Protein AF-A0A951KB21-F1 (afdb_monomer)

Solvent-accessible surface area (backbone atoms only — not comparable to full-atom values): 11695 Å² total; per-residue (Å²): 133,85,50,72,69,55,52,53,51,50,55,58,51,47,74,77,61,72,69,62,83,46,72,69,42,42,53,56,56,62,48,63,41,62,76,78,49,86,47,83,78,89,64,81,52,94,94,5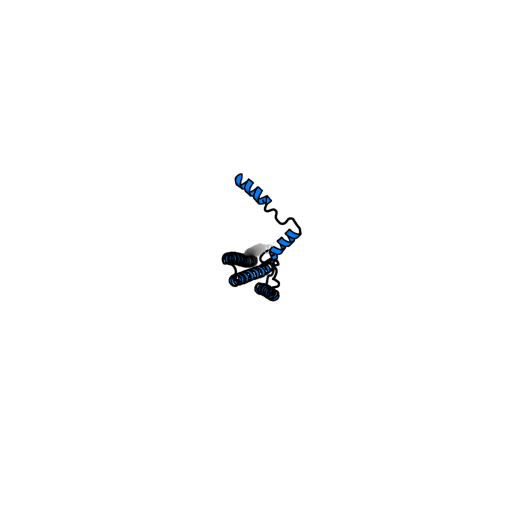0,66,59,65,62,52,51,50,51,43,48,49,54,45,66,74,66,57,61,89,46,71,68,47,42,54,34,51,53,49,27,42,52,23,49,51,50,20,53,52,20,48,54,50,32,54,48,44,71,72,50,97,56,62,66,73,58,31,55,53,51,33,55,51,25,53,50,47,21,55,51,21,50,53,49,22,52,48,32,51,50,53,46,54,47,55,51,51,52,52,52,51,52,53,53,51,50,53,53,51,53,55,50,53,53,52,52,52,50,53,51,57,52,51,50,51,51,52,52,52,49,53,51,52,51,53,51,52,51,54,52,51,52,50,50,52,51,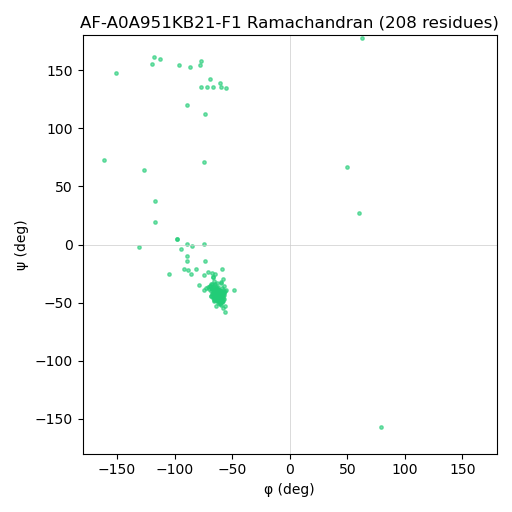54,51,52,49,53,51,50,54,50,54,53,50,52,53,54,60,71,54,63,76,72,79,80,81,85,130

Foldseek 3Di:
DDDPVRVVVVVVVCVVVVQDPDPVSVVVVVCVCVPLVLDDDFDDHPVGDPVVLVVQLVVLCVVVVDPDPLLNVLSNLLSRLVVQLVSLVVQLVVLVVDPDDPVVSVVSNVVSVVSNVVSVVSNVVSVVVSVVVVVVVVVVVVVVVVVVVVVVVVVVVVVVVVVVVVVVVVVVVVVVVVVVVVVVVVVVVVVVVVVVVVVVVVPPPPPPDD

Sequence (210 aa):
MATDAQIHANQLNAQHSTGPQTEAGKAASCLNNFRHGMTGAFRVLPSEDQDEFDCLAAALRAEHRPTTITETILIEKMAQHYWLSQRAQRLQDLTMAEDLPAKDQDRQFSLFLRYQTTNDRAFHKCLNDFLKLRAEKRKMEIGFESQTIKKAAEARLQSAETRRQDLHKWAVRLAEAKVDHQLVLTNNLELDRTLAEIAQNRAPNAQKAA

pLDDT: mean 87.8, std 11.49, range [39.81, 98.06]

Mean predicted aligned error: 13.56 Å

Structure (mmCIF, N/CA/C/O backbone):
data_AF-A0A951KB21-F1
#
_entry.id   AF-A0A951KB21-F1
#
loop_
_atom_site.group_PDB
_atom_site.id
_atom_site.type_symbol
_atom_site.label_atom_id
_atom_site.label_alt_id
_atom_site.label_comp_id
_atom_site.label_asym_id
_atom_site.label_entity_id
_atom_site.label_seq_id
_atom_site.pdbx_PDB_ins_code
_atom_site.Cartn_x
_atom_site.Cartn_y
_atom_site.Cartn_z
_atom_site.occupancy
_atom_site.B_iso_or_equiv
_atom_site.auth_seq_id
_atom_site.auth_comp_id
_atom_site.auth_asym_id
_atom_site.auth_atom_id
_atom_site.pdbx_PDB_model_num
ATOM 1 N N . MET A 1 1 ? 17.474 37.817 -5.459 1.00 72.44 1 MET A N 1
ATOM 2 C CA . MET A 1 1 ? 16.920 38.157 -6.788 1.00 72.44 1 MET A CA 1
ATOM 3 C C . MET A 1 1 ? 17.943 37.779 -7.845 1.00 72.44 1 MET A C 1
ATOM 5 O O . MET A 1 1 ? 19.127 37.831 -7.533 1.00 72.44 1 MET A O 1
ATOM 9 N N . ALA A 1 2 ? 17.504 37.342 -9.028 1.00 80.81 2 ALA A N 1
ATOM 10 C CA . ALA A 1 2 ? 18.412 37.028 -10.133 1.00 80.81 2 ALA A CA 1
ATOM 11 C C . ALA A 1 2 ? 19.043 38.318 -10.678 1.00 80.81 2 ALA A C 1
ATOM 13 O O . ALA A 1 2 ? 18.380 39.353 -10.706 1.00 80.81 2 ALA A O 1
ATOM 14 N N . THR A 1 3 ? 20.315 38.266 -11.065 1.00 92.69 3 THR A N 1
ATOM 15 C CA . THR A 1 3 ? 21.040 39.429 -11.601 1.00 92.69 3 THR A CA 1
ATOM 16 C C . THR A 1 3 ? 20.640 39.714 -13.051 1.00 92.69 3 THR A C 1
ATOM 18 O O . THR A 1 3 ? 20.201 38.810 -13.761 1.00 92.69 3 THR A O 1
ATOM 21 N N . ASP A 1 4 ? 20.846 40.941 -13.534 1.00 91.81 4 ASP A N 1
ATOM 22 C CA . ASP A 1 4 ? 20.518 41.318 -14.922 1.00 91.81 4 ASP A CA 1
ATOM 23 C C . ASP A 1 4 ? 21.226 40.429 -15.955 1.00 91.81 4 ASP A C 1
ATOM 25 O O . ASP A 1 4 ? 20.637 40.022 -16.958 1.00 91.81 4 ASP A O 1
ATOM 29 N N . ALA A 1 5 ? 22.465 40.023 -15.659 1.00 89.81 5 ALA A N 1
ATOM 30 C CA . ALA A 1 5 ? 23.211 39.063 -16.467 1.00 89.81 5 ALA A CA 1
ATOM 31 C C . ALA A 1 5 ? 22.541 37.674 -16.508 1.00 89.81 5 ALA A C 1
ATOM 33 O O . ALA A 1 5 ? 22.491 37.046 -17.566 1.00 89.81 5 ALA A O 1
ATOM 34 N N . GLN A 1 6 ? 21.987 37.200 -15.384 1.00 86.25 6 GLN A N 1
ATOM 35 C CA . GLN A 1 6 ? 21.235 35.939 -15.331 1.00 86.25 6 GLN A CA 1
ATOM 36 C C . GLN A 1 6 ? 19.908 36.036 -16.094 1.00 86.25 6 GLN A C 1
ATOM 38 O O . GLN A 1 6 ? 19.519 35.078 -16.759 1.00 86.25 6 GLN A O 1
ATOM 43 N N . ILE A 1 7 ? 19.223 37.183 -16.037 1.00 90.94 7 ILE A N 1
ATOM 44 C CA . ILE A 1 7 ? 17.967 37.411 -16.766 1.00 90.94 7 ILE A CA 1
ATOM 45 C C . ILE A 1 7 ? 18.221 37.413 -18.277 1.00 90.94 7 ILE A C 1
ATOM 47 O O . ILE A 1 7 ? 17.531 36.701 -19.007 1.00 90.94 7 ILE A O 1
ATOM 51 N N . HIS A 1 8 ? 19.241 38.137 -18.741 1.00 90.88 8 HIS A N 1
ATOM 52 C CA . HIS A 1 8 ? 19.606 38.186 -20.156 1.00 90.88 8 HIS A CA 1
ATOM 53 C C . HIS A 1 8 ? 20.033 36.807 -20.688 1.00 90.88 8 HIS A C 1
ATOM 55 O O . HIS A 1 8 ? 19.577 36.373 -21.746 1.00 90.88 8 HIS A O 1
ATOM 61 N N . ALA A 1 9 ? 20.839 36.064 -19.921 1.00 87.50 9 ALA A N 1
ATOM 62 C CA . ALA A 1 9 ? 21.221 34.698 -20.275 1.00 87.50 9 ALA A CA 1
ATOM 63 C C . ALA A 1 9 ? 20.006 33.753 -20.348 1.00 87.50 9 ALA A C 1
ATOM 65 O O . ALA A 1 9 ? 19.888 32.972 -21.291 1.00 87.50 9 ALA A O 1
ATOM 66 N N . ASN A 1 10 ? 19.069 33.846 -19.399 1.00 84.69 10 ASN A N 1
ATOM 67 C CA . ASN A 1 10 ? 17.842 33.046 -19.415 1.00 84.69 10 ASN A CA 1
ATOM 68 C C . ASN A 1 10 ? 16.941 33.381 -20.614 1.00 84.69 10 ASN A C 1
ATOM 70 O O . ASN A 1 10 ? 16.364 32.470 -21.203 1.00 84.69 10 ASN A O 1
ATOM 74 N N . GLN A 1 11 ? 16.843 34.655 -21.004 1.00 86.56 11 GLN A N 1
ATOM 75 C CA . GLN A 1 11 ? 16.086 35.080 -22.186 1.00 86.56 11 GLN A CA 1
ATOM 76 C C . GLN A 1 11 ? 16.690 34.534 -23.484 1.00 86.56 11 GLN A C 1
ATOM 78 O O . GLN A 1 11 ? 15.953 34.018 -24.323 1.00 86.56 11 GLN A O 1
ATOM 83 N N . LEU A 1 12 ? 18.018 34.578 -23.631 1.00 86.62 12 LEU A N 1
ATOM 84 C CA . LEU A 1 12 ? 18.706 33.982 -24.781 1.00 86.62 12 LEU A CA 1
ATOM 85 C C . LEU A 1 12 ? 18.522 32.457 -24.821 1.00 86.62 12 LEU A C 1
ATOM 87 O O . LEU A 1 12 ? 18.150 31.902 -25.852 1.00 86.62 12 LEU A O 1
ATOM 91 N N . ASN A 1 13 ? 18.684 31.773 -23.686 1.00 83.69 13 ASN A N 1
ATOM 92 C CA . ASN A 1 13 ? 18.486 30.322 -23.598 1.00 83.69 13 ASN A CA 1
ATOM 93 C C . ASN A 1 13 ? 17.037 29.900 -23.901 1.00 83.69 13 ASN A C 1
ATOM 95 O O . ASN A 1 13 ? 16.811 28.834 -24.482 1.00 83.69 13 ASN A O 1
ATOM 99 N N . ALA A 1 14 ? 16.056 30.735 -23.546 1.00 79.81 14 ALA A N 1
ATOM 100 C CA . ALA A 1 14 ? 14.646 30.491 -23.838 1.00 79.81 14 ALA A CA 1
ATOM 101 C C . ALA A 1 14 ? 14.351 30.491 -25.349 1.00 79.81 14 ALA A C 1
ATOM 103 O O . ALA A 1 14 ? 13.541 29.684 -25.801 1.00 79.81 14 ALA A O 1
ATOM 104 N N . GLN A 1 15 ? 15.047 31.316 -26.143 1.00 81.50 15 GLN A N 1
ATOM 105 C CA . GLN A 1 15 ? 14.897 31.336 -27.608 1.00 81.50 15 GLN A CA 1
ATOM 106 C C . GLN A 1 15 ? 15.383 30.036 -28.269 1.00 81.50 15 GLN A C 1
ATOM 108 O O . GLN A 1 15 ? 14.853 29.635 -29.303 1.00 81.50 15 GLN A O 1
ATOM 113 N N . HIS A 1 16 ? 16.336 29.338 -27.646 1.00 75.38 16 HIS A N 1
ATOM 114 C CA . HIS A 1 16 ? 16.845 28.043 -28.108 1.00 75.38 16 HIS A CA 1
ATOM 115 C C . HIS A 1 16 ? 16.071 26.832 -27.552 1.00 75.38 16 HIS A C 1
ATOM 117 O O . HIS A 1 16 ? 16.274 25.713 -28.018 1.00 75.38 16 HIS A O 1
ATOM 123 N N . SER A 1 17 ? 15.172 27.036 -26.581 1.00 70.75 17 SER A N 1
ATOM 124 C CA . SER A 1 17 ? 14.483 25.968 -25.834 1.00 70.75 17 SER A CA 1
ATOM 125 C C . SER A 1 17 ? 12.963 25.975 -26.048 1.00 70.75 17 SER A C 1
ATOM 127 O O . SER A 1 17 ? 12.195 25.715 -25.124 1.00 70.75 17 SER A O 1
ATOM 129 N N . THR A 1 18 ? 12.499 26.273 -27.263 1.00 77.56 18 THR A N 1
ATOM 130 C CA . THR A 1 18 ? 11.069 26.456 -27.593 1.00 77.56 18 THR A CA 1
ATOM 131 C C . THR A 1 18 ? 10.247 25.163 -27.673 1.00 77.56 18 THR A C 1
ATOM 133 O O . THR A 1 18 ? 9.039 25.217 -27.915 1.00 77.56 18 THR A O 1
ATOM 136 N N . GLY A 1 19 ? 10.873 24.005 -27.435 1.00 73.56 19 GLY A N 1
ATOM 137 C CA . GLY A 1 19 ? 10.241 22.694 -27.562 1.00 73.56 19 GLY A CA 1
ATOM 138 C C . GLY A 1 19 ? 9.781 22.386 -28.998 1.00 73.56 19 GLY A C 1
ATOM 139 O O . GLY A 1 19 ? 9.936 23.194 -29.914 1.00 73.56 19 GLY A O 1
ATOM 140 N N . PRO A 1 20 ? 9.222 21.194 -29.244 1.00 80.38 20 PRO A N 1
ATOM 141 C CA . PRO A 1 20 ? 8.733 20.831 -30.567 1.00 80.38 20 PRO A CA 1
ATOM 142 C C . PRO A 1 20 ? 7.431 21.576 -30.901 1.00 80.38 20 PRO A C 1
ATOM 144 O O . PRO A 1 20 ? 6.383 21.323 -30.306 1.00 80.38 20 PRO A O 1
ATOM 147 N N . GLN A 1 21 ? 7.486 22.485 -31.879 1.00 82.81 21 GLN A N 1
ATOM 148 C CA . GLN A 1 21 ? 6.321 23.273 -32.310 1.00 82.81 21 GLN A CA 1
ATOM 149 C C . GLN A 1 21 ? 5.534 22.641 -33.467 1.00 82.81 21 GLN A C 1
ATOM 151 O O . GLN A 1 21 ? 4.349 22.923 -33.629 1.00 82.81 21 GLN A O 1
ATOM 156 N N . THR A 1 22 ? 6.156 21.747 -34.235 1.00 86.56 22 THR A N 1
ATOM 157 C CA . THR A 1 22 ? 5.519 21.038 -35.354 1.00 86.56 22 THR A CA 1
ATOM 158 C C . THR A 1 22 ? 4.812 19.768 -34.880 1.00 86.56 22 THR A C 1
ATOM 160 O O . THR A 1 22 ? 5.229 19.154 -33.898 1.00 86.56 22 THR A O 1
ATOM 163 N N . GLU A 1 23 ? 3.764 19.325 -35.583 1.00 81.94 23 GLU A N 1
ATOM 164 C CA . GLU A 1 23 ? 3.100 18.042 -35.283 1.00 81.94 23 GLU A CA 1
ATOM 165 C C . GLU A 1 23 ? 4.072 16.860 -35.366 1.00 81.94 23 GLU A C 1
ATOM 167 O O . GLU A 1 23 ? 4.098 16.028 -34.463 1.00 81.94 23 GLU A O 1
ATOM 172 N N . ALA A 1 24 ? 4.947 16.839 -36.376 1.00 81.12 24 ALA A N 1
ATOM 173 C CA . ALA A 1 24 ? 6.000 15.833 -36.500 1.00 81.12 24 ALA A CA 1
ATOM 174 C C . ALA A 1 24 ? 6.989 15.870 -35.319 1.00 81.12 24 ALA A C 1
ATOM 176 O O . ALA A 1 24 ? 7.361 14.824 -34.792 1.00 81.12 24 ALA A O 1
ATOM 177 N N . GLY A 1 25 ? 7.380 17.062 -34.852 1.00 78.94 25 GLY A N 1
ATOM 178 C CA . GLY A 1 25 ? 8.242 17.215 -33.680 1.00 78.94 25 GLY A CA 1
ATOM 179 C C . GLY A 1 25 ? 7.555 16.782 -32.384 1.00 78.94 25 GLY A C 1
ATOM 180 O O . GLY A 1 25 ? 8.185 16.163 -31.527 1.00 78.94 25 GLY A O 1
ATOM 181 N N . LYS A 1 26 ? 6.255 17.065 -32.238 1.00 80.69 26 LYS A N 1
ATOM 182 C CA . LYS A 1 26 ? 5.444 16.614 -31.096 1.00 80.69 26 LYS A CA 1
ATOM 183 C C . LYS A 1 26 ? 5.277 15.097 -31.106 1.00 80.69 26 LYS A C 1
ATOM 185 O O . LYS A 1 26 ? 5.419 14.478 -30.057 1.00 80.69 26 LYS A O 1
ATOM 190 N N . ALA A 1 27 ? 5.053 14.500 -32.276 1.00 77.94 27 ALA A N 1
ATOM 191 C CA . ALA A 1 27 ? 5.004 13.052 -32.452 1.00 77.94 27 ALA A CA 1
ATOM 192 C C . ALA A 1 27 ? 6.362 12.404 -32.133 1.00 77.94 27 ALA A C 1
ATOM 194 O O . ALA A 1 27 ? 6.432 11.463 -31.355 1.00 77.94 27 ALA A O 1
ATOM 195 N N . ALA A 1 28 ? 7.473 12.950 -32.628 1.00 71.69 28 ALA A N 1
ATOM 196 C CA . ALA A 1 28 ? 8.804 12.458 -32.269 1.00 71.69 28 ALA A CA 1
ATOM 197 C C . ALA A 1 28 ? 9.077 12.582 -30.756 1.00 71.69 28 ALA A C 1
ATOM 199 O O . ALA A 1 28 ? 9.622 11.673 -30.132 1.00 71.69 28 ALA A O 1
ATOM 200 N N . SER A 1 29 ? 8.646 13.683 -30.138 1.00 73.25 29 SER A N 1
ATOM 201 C CA . SER A 1 29 ? 8.795 13.904 -28.700 1.00 73.25 29 SER A CA 1
ATOM 202 C C . SER A 1 29 ? 7.922 12.972 -27.855 1.00 73.25 29 SER A C 1
ATOM 204 O O . SER A 1 29 ? 8.387 12.508 -26.814 1.00 73.25 29 SER A O 1
ATOM 206 N N . CYS A 1 30 ? 6.708 12.624 -28.301 1.00 69.50 30 CYS A N 1
ATOM 207 C CA . CYS A 1 30 ? 5.868 11.651 -27.597 1.00 69.50 30 CYS A CA 1
ATOM 208 C C . CYS A 1 30 ? 6.476 10.240 -27.637 1.00 69.50 30 CYS A C 1
ATOM 210 O O . CYS A 1 30 ? 6.325 9.479 -26.679 1.00 69.50 30 CYS A O 1
ATOM 212 N N . LEU A 1 31 ? 7.252 9.929 -28.683 1.00 65.12 31 LEU A N 1
ATOM 213 C CA . LEU A 1 31 ? 7.950 8.654 -28.811 1.00 65.12 31 LEU A CA 1
ATOM 214 C C . LEU A 1 31 ? 9.128 8.484 -27.840 1.00 65.12 31 LEU A C 1
ATOM 216 O O . LEU A 1 31 ? 9.439 7.349 -27.478 1.00 65.12 31 LEU A O 1
ATOM 220 N N . ASN A 1 32 ? 9.729 9.570 -27.331 1.00 63.78 32 ASN A N 1
ATOM 221 C CA . ASN A 1 32 ? 10.788 9.482 -26.310 1.00 63.78 32 ASN A CA 1
ATOM 222 C C . ASN A 1 32 ? 10.318 8.746 -25.049 1.00 63.78 32 ASN A C 1
ATOM 224 O O . ASN A 1 32 ? 11.107 8.066 -24.393 1.00 63.78 32 ASN A O 1
ATOM 228 N N . ASN A 1 33 ? 9.022 8.829 -24.746 1.00 60.94 33 ASN A N 1
ATOM 229 C CA . ASN A 1 33 ? 8.415 8.124 -23.627 1.00 60.94 33 ASN A CA 1
ATOM 230 C C . ASN A 1 33 ? 8.453 6.591 -23.788 1.00 60.94 33 ASN A C 1
ATOM 232 O O . ASN A 1 33 ? 8.441 5.849 -22.806 1.00 60.94 33 ASN A O 1
ATOM 236 N N . PHE A 1 34 ? 8.517 6.105 -25.029 1.00 64.06 34 PHE A N 1
ATOM 237 C CA . PHE A 1 34 ? 8.414 4.686 -25.359 1.00 64.06 34 PHE A CA 1
ATOM 238 C C . PHE A 1 34 ? 9.757 3.971 -25.490 1.00 64.06 34 PHE A C 1
ATOM 240 O O . PHE A 1 34 ? 9.743 2.755 -25.652 1.00 64.06 34 PHE A O 1
ATOM 247 N N . ARG A 1 35 ? 10.898 4.671 -25.382 1.00 70.75 35 ARG A N 1
ATOM 248 C CA . ARG A 1 35 ? 12.222 4.043 -25.547 1.00 70.75 35 ARG A CA 1
ATOM 249 C C . ARG A 1 35 ? 12.482 2.936 -24.522 1.00 70.75 35 ARG A C 1
ATOM 251 O O . ARG A 1 35 ? 12.945 1.867 -24.885 1.00 70.75 35 ARG A O 1
ATOM 258 N N . HIS A 1 36 ? 12.181 3.199 -23.253 1.00 76.56 36 HIS A N 1
ATOM 259 C CA . HIS A 1 36 ? 12.329 2.234 -22.152 1.00 76.56 36 HIS A CA 1
ATOM 260 C C . HIS A 1 36 ? 11.064 2.133 -21.280 1.00 76.56 36 HIS A C 1
ATOM 262 O O . HIS A 1 36 ? 11.030 1.378 -20.313 1.00 76.56 36 HIS A O 1
ATOM 268 N N . GLY A 1 37 ? 10.024 2.930 -21.571 1.00 81.06 37 GLY A N 1
ATOM 269 C CA . GLY A 1 37 ? 8.748 2.902 -20.848 1.00 81.06 37 GLY A CA 1
ATOM 270 C C . GLY A 1 37 ? 8.849 3.213 -19.349 1.00 81.06 37 GLY A C 1
ATOM 271 O O . GLY A 1 37 ? 8.030 2.720 -18.584 1.00 81.06 37 GLY A O 1
ATOM 272 N N . MET A 1 38 ? 9.860 3.980 -18.915 1.00 84.56 38 MET A N 1
ATOM 273 C CA . MET A 1 38 ? 10.039 4.346 -17.489 1.00 84.56 38 MET A CA 1
ATOM 274 C C . MET A 1 38 ? 9.306 5.629 -17.111 1.00 84.56 38 MET A C 1
ATOM 276 O O . MET A 1 38 ? 9.194 5.962 -15.934 1.00 84.56 38 MET A O 1
ATOM 280 N N . THR A 1 39 ? 8.864 6.385 -18.109 1.00 77.94 39 THR A N 1
ATOM 281 C CA . THR A 1 39 ? 8.192 7.667 -17.941 1.00 77.94 39 THR A CA 1
ATOM 282 C C . THR A 1 39 ? 6.790 7.587 -18.549 1.00 77.94 39 THR A C 1
ATOM 284 O O . THR A 1 39 ? 6.520 6.758 -19.421 1.00 77.94 39 THR A O 1
ATOM 287 N N . GLY A 1 40 ? 5.877 8.434 -18.072 1.00 81.75 40 GLY A N 1
ATOM 288 C CA . GLY A 1 40 ? 4.488 8.482 -18.535 1.00 81.75 40 GLY A CA 1
ATOM 289 C C . GLY A 1 40 ? 3.588 7.394 -17.941 1.00 81.75 40 GLY A C 1
ATOM 290 O O . GLY A 1 40 ? 3.834 6.903 -16.841 1.00 81.75 40 GLY A O 1
ATOM 291 N N . ALA A 1 41 ? 2.498 7.075 -18.643 1.00 84.69 41 ALA A N 1
ATOM 292 C CA . ALA A 1 41 ? 1.531 6.082 -18.182 1.00 84.69 41 ALA A CA 1
ATOM 293 C C . ALA A 1 41 ? 2.155 4.679 -18.154 1.00 84.69 41 ALA A C 1
ATOM 295 O O . ALA A 1 41 ? 2.842 4.281 -19.098 1.00 84.69 41 ALA A O 1
ATOM 296 N N . PHE A 1 42 ? 1.898 3.939 -17.073 1.00 90.62 42 PHE A N 1
ATOM 297 C CA . PHE A 1 42 ? 2.376 2.570 -16.931 1.00 90.62 42 PHE A CA 1
ATOM 298 C C . PHE A 1 42 ? 1.826 1.683 -18.053 1.00 90.62 42 PHE A C 1
ATOM 300 O O . PHE A 1 42 ? 0.636 1.718 -18.364 1.00 90.62 42 PHE A O 1
ATOM 307 N N . ARG A 1 43 ? 2.709 0.863 -18.621 1.00 90.69 43 ARG A N 1
ATOM 308 C CA . ARG A 1 43 ? 2.370 -0.236 -19.524 1.00 90.69 43 ARG A CA 1
ATOM 309 C C . ARG A 1 43 ? 3.416 -1.337 -19.393 1.00 90.69 43 ARG A C 1
ATOM 311 O O . ARG A 1 43 ? 4.599 -1.027 -19.199 1.00 90.69 43 AR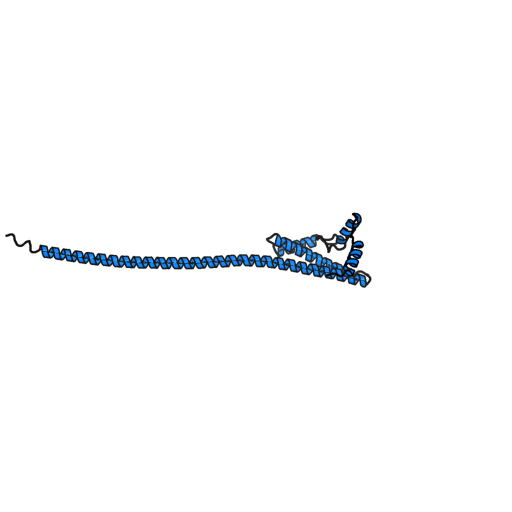G A O 1
ATOM 318 N N . VAL A 1 44 ? 3.004 -2.586 -19.565 1.00 92.81 44 VAL A N 1
ATOM 319 C CA . VAL A 1 44 ? 3.927 -3.693 -19.837 1.00 92.81 44 VAL A CA 1
ATOM 320 C C . VAL A 1 44 ? 4.436 -3.529 -21.272 1.00 92.81 44 VAL A C 1
ATOM 322 O O . VAL A 1 44 ? 3.685 -3.121 -22.163 1.00 92.81 44 VAL A O 1
ATOM 325 N N . LEU A 1 45 ? 5.741 -3.693 -21.487 1.00 90.94 45 LEU A N 1
ATOM 326 C CA . LEU A 1 45 ? 6.318 -3.542 -22.824 1.00 90.94 45 LEU A CA 1
ATOM 327 C C . LEU A 1 45 ? 6.042 -4.792 -23.671 1.00 90.94 45 LEU A C 1
ATOM 329 O O . LEU A 1 45 ? 5.946 -5.874 -23.112 1.00 90.94 45 LEU A O 1
ATOM 333 N N . PRO A 1 46 ? 6.000 -4.690 -25.014 1.00 88.19 46 PRO A N 1
ATOM 334 C CA . PRO A 1 46 ? 5.844 -5.868 -25.877 1.00 88.19 46 PRO A CA 1
ATOM 335 C C . PRO A 1 46 ? 6.948 -6.925 -25.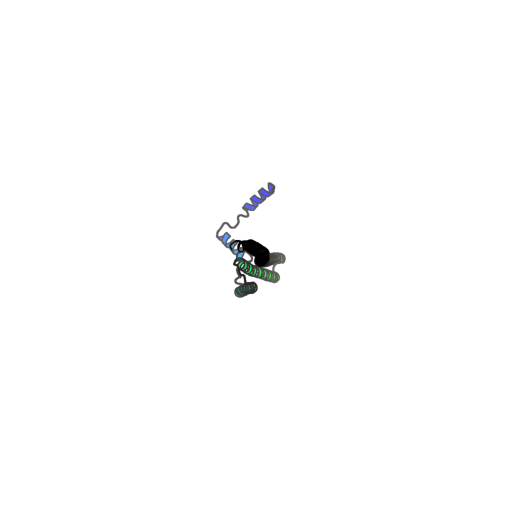717 1.00 88.19 46 PRO A C 1
ATOM 337 O O . PRO A 1 46 ? 6.768 -8.067 -26.114 1.00 88.19 46 PRO A O 1
ATOM 340 N N . SER A 1 47 ? 8.108 -6.528 -25.186 1.00 87.56 47 SER A N 1
ATOM 341 C CA . SER A 1 47 ? 9.234 -7.412 -24.872 1.00 87.56 47 SER A CA 1
ATOM 342 C C . SER A 1 47 ? 9.117 -8.089 -23.502 1.00 87.56 47 SER A C 1
ATOM 344 O O . SER A 1 47 ? 10.033 -8.792 -23.091 1.00 87.56 47 SER A O 1
ATOM 346 N N . GLU A 1 48 ? 8.060 -7.798 -22.754 1.00 92.12 48 GLU A N 1
ATOM 347 C CA . GLU A 1 48 ? 7.802 -8.316 -21.417 1.00 92.12 48 GLU A CA 1
ATOM 348 C C . GLU A 1 48 ? 6.509 -9.131 -21.413 1.00 92.12 48 GLU A C 1
ATOM 350 O O . GLU A 1 48 ? 5.669 -8.985 -22.301 1.00 92.12 48 GLU A O 1
ATOM 355 N N . ASP A 1 49 ? 6.343 -9.966 -20.392 1.00 94.25 49 ASP A N 1
ATOM 356 C CA . ASP A 1 49 ? 5.162 -10.806 -20.251 1.00 94.25 49 ASP A CA 1
ATOM 357 C C . ASP A 1 49 ? 4.048 -10.078 -19.476 1.00 94.25 49 ASP A C 1
ATOM 359 O O . ASP A 1 49 ? 4.220 -9.661 -18.326 1.00 94.25 49 ASP A O 1
ATOM 363 N N . GLN A 1 50 ? 2.899 -9.903 -20.133 1.00 95.19 50 GLN A N 1
ATOM 364 C CA . GLN A 1 50 ? 1.700 -9.319 -19.536 1.00 95.19 50 GLN A CA 1
ATOM 365 C C . GLN A 1 50 ? 1.079 -10.260 -18.495 1.00 95.19 50 GLN A C 1
ATOM 367 O O . GLN A 1 50 ? 0.614 -9.781 -17.459 1.00 95.19 50 GLN A O 1
ATOM 372 N N . ASP A 1 51 ? 1.127 -11.574 -18.722 1.00 96.56 51 ASP A N 1
ATOM 373 C CA . ASP A 1 51 ? 0.546 -12.565 -17.818 1.00 96.56 51 ASP A CA 1
ATOM 374 C C . ASP A 1 51 ? 1.320 -12.605 -16.494 1.00 96.56 51 ASP A C 1
ATOM 376 O O . ASP A 1 51 ? 0.715 -12.693 -15.423 1.00 96.56 51 ASP A O 1
ATOM 380 N N . GLU A 1 52 ? 2.649 -12.449 -16.531 1.00 96.81 52 GLU A N 1
ATOM 381 C CA . GLU A 1 52 ? 3.473 -12.304 -15.322 1.00 96.81 52 GLU A CA 1
ATOM 382 C C . GLU A 1 52 ? 3.069 -11.077 -14.493 1.00 96.81 52 GLU A C 1
ATOM 384 O O . GLU A 1 52 ? 2.940 -11.161 -13.265 1.00 96.81 52 GLU A O 1
ATOM 389 N N . PHE A 1 53 ? 2.849 -9.932 -15.148 1.00 97.44 53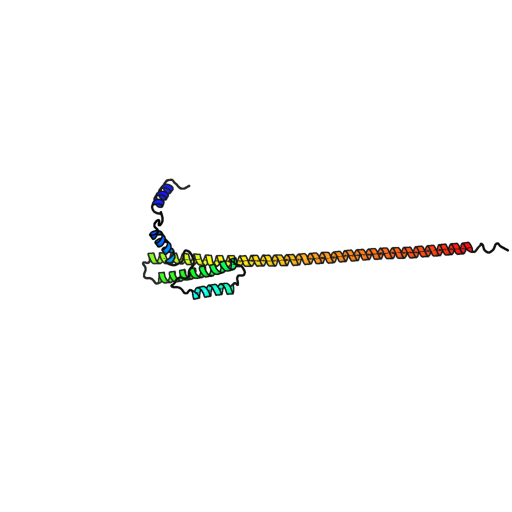 PHE A N 1
ATOM 390 C CA . PHE A 1 53 ? 2.399 -8.722 -14.464 1.00 97.44 53 PHE A CA 1
ATOM 391 C C . PHE A 1 53 ? 1.002 -8.906 -13.860 1.00 97.44 53 PHE A C 1
ATOM 393 O O . PHE A 1 53 ? 0.767 -8.525 -12.709 1.00 97.44 53 PHE A O 1
ATOM 400 N N . ASP A 1 54 ? 0.082 -9.517 -14.603 1.00 97.31 54 ASP A N 1
ATOM 401 C CA . ASP A 1 54 ? -1.281 -9.754 -14.134 1.00 97.31 54 ASP A CA 1
ATOM 402 C C . ASP A 1 54 ? -1.308 -10.750 -12.968 1.00 97.31 54 ASP A C 1
ATOM 404 O O . ASP A 1 54 ? -2.041 -10.535 -11.995 1.00 97.31 54 ASP A O 1
ATOM 408 N N . CYS A 1 55 ? -0.444 -11.769 -12.995 1.00 97.81 55 CYS A N 1
ATOM 409 C CA . CYS A 1 55 ? -0.228 -12.691 -11.881 1.00 97.81 55 CYS A CA 1
ATOM 410 C C . CYS A 1 55 ? 0.299 -11.965 -10.639 1.00 97.81 55 CYS A C 1
ATOM 412 O O . CYS A 1 55 ? -0.240 -12.155 -9.548 1.00 97.81 55 CYS A O 1
ATOM 414 N N . LEU A 1 56 ? 1.303 -11.094 -10.787 1.00 97.69 56 LEU A N 1
ATOM 415 C CA . LEU A 1 56 ? 1.824 -10.274 -9.691 1.00 97.69 56 LEU A CA 1
ATOM 416 C C . LEU A 1 56 ? 0.729 -9.380 -9.092 1.00 97.69 56 LEU A C 1
ATOM 418 O O . LEU A 1 56 ? 0.541 -9.341 -7.874 1.00 97.69 56 LEU A O 1
ATOM 422 N N . ALA A 1 57 ? -0.008 -8.662 -9.940 1.00 97.12 57 ALA A N 1
ATOM 423 C CA . ALA A 1 57 ? -1.070 -7.770 -9.496 1.00 97.12 57 ALA A CA 1
ATOM 424 C C . ALA A 1 57 ? -2.198 -8.547 -8.797 1.00 97.12 57 ALA A C 1
ATOM 426 O O . ALA A 1 57 ? -2.708 -8.110 -7.763 1.00 97.12 57 ALA A O 1
ATOM 427 N N . ALA A 1 58 ? -2.570 -9.718 -9.321 1.00 97.62 58 ALA A N 1
ATOM 428 C CA . ALA A 1 58 ? -3.544 -10.603 -8.695 1.00 97.62 58 ALA A CA 1
ATOM 429 C C . ALA A 1 58 ? -3.055 -11.137 -7.343 1.00 97.62 58 ALA A C 1
ATOM 431 O O . ALA A 1 58 ? -3.822 -11.111 -6.378 1.00 97.62 58 ALA A O 1
ATOM 432 N N . ALA A 1 59 ? -1.788 -11.546 -7.242 1.00 97.94 59 ALA A N 1
ATOM 433 C CA . ALA A 1 59 ? -1.183 -12.014 -6.000 1.00 97.94 59 ALA A CA 1
ATOM 434 C C . ALA A 1 59 ? -1.201 -10.924 -4.920 1.00 97.94 59 ALA A C 1
ATOM 436 O O . ALA A 1 59 ? -1.689 -11.169 -3.818 1.00 97.94 59 ALA A O 1
ATOM 437 N N . LEU A 1 60 ? -0.790 -9.695 -5.253 1.00 97.38 60 LEU A N 1
ATOM 438 C CA . LEU A 1 60 ? -0.819 -8.565 -4.316 1.00 97.38 60 LEU A CA 1
ATOM 439 C C . LEU A 1 60 ? -2.246 -8.211 -3.871 1.00 97.38 60 LEU A C 1
ATOM 441 O O . LEU A 1 60 ? -2.486 -7.930 -2.694 1.00 97.38 60 LEU A O 1
ATOM 445 N N . ARG A 1 61 ? -3.228 -8.264 -4.784 1.00 97.12 61 ARG A N 1
ATOM 446 C CA . ARG A 1 61 ? -4.645 -8.085 -4.424 1.00 97.12 61 ARG A CA 1
ATOM 447 C C . ARG A 1 61 ? -5.137 -9.197 -3.494 1.00 97.12 61 ARG A C 1
ATOM 449 O O . ARG A 1 61 ? -5.852 -8.901 -2.537 1.00 97.12 61 ARG A O 1
ATOM 456 N N . ALA A 1 62 ? -4.764 -10.449 -3.751 1.00 97.12 62 ALA A N 1
ATOM 457 C CA . ALA A 1 62 ? -5.177 -11.603 -2.954 1.00 97.12 62 ALA A CA 1
ATOM 458 C C . ALA A 1 62 ? -4.539 -11.620 -1.555 1.00 97.12 62 ALA A C 1
ATOM 460 O O . ALA A 1 62 ? -5.215 -11.956 -0.579 1.00 97.12 62 ALA A O 1
ATOM 461 N N . GLU A 1 63 ? -3.268 -11.225 -1.454 1.00 96.31 63 GLU A N 1
ATOM 462 C CA . GLU A 1 63 ? -2.529 -11.096 -0.198 1.00 96.31 63 GLU A CA 1
ATOM 463 C C . GLU A 1 63 ? -3.145 -10.010 0.684 1.00 96.31 63 GLU A C 1
ATOM 465 O O . GLU A 1 63 ? -3.496 -10.243 1.843 1.00 96.31 63 GLU A O 1
ATOM 470 N N . HIS A 1 64 ? -3.316 -8.811 0.128 1.00 95.12 64 HIS A N 1
ATOM 471 C CA . HIS A 1 64 ? -3.728 -7.665 0.921 1.00 95.12 64 HIS A CA 1
ATOM 472 C C . HIS A 1 64 ? -5.240 -7.552 1.090 1.00 95.12 64 HIS A C 1
ATOM 474 O O . HIS A 1 64 ? -5.664 -6.999 2.103 1.00 95.12 64 HIS A O 1
ATOM 480 N N . ARG A 1 65 ? -6.059 -8.093 0.179 1.00 95.50 65 ARG A N 1
ATOM 481 C CA . ARG A 1 65 ? -7.535 -8.052 0.223 1.00 95.50 65 ARG A CA 1
ATOM 482 C C . ARG A 1 65 ? -8.063 -6.629 0.463 1.00 95.50 65 ARG A C 1
ATOM 484 O O . ARG A 1 65 ? -8.575 -6.343 1.551 1.00 95.50 65 ARG A O 1
ATOM 491 N N . PRO A 1 66 ? -7.870 -5.698 -0.487 1.00 94.75 66 PRO A N 1
ATOM 492 C CA . PRO A 1 66 ? -8.362 -4.334 -0.336 1.00 94.75 66 PRO A CA 1
ATOM 493 C C . PRO A 1 66 ? -9.886 -4.322 -0.198 1.00 94.75 66 PRO A C 1
ATOM 495 O O . PRO A 1 66 ? -10.592 -5.052 -0.886 1.00 94.75 66 PRO A O 1
ATOM 498 N N . THR A 1 67 ? -10.387 -3.476 0.697 1.00 92.94 67 THR A N 1
ATOM 499 C CA . THR A 1 67 ? -11.825 -3.284 0.938 1.00 92.94 67 THR A CA 1
ATOM 500 C C . THR A 1 67 ? -12.343 -1.986 0.337 1.00 92.94 67 THR A C 1
ATOM 502 O O . THR A 1 67 ? -13.524 -1.875 0.026 1.00 92.94 67 THR A O 1
ATOM 505 N N . THR A 1 68 ? -11.467 -0.995 0.170 1.00 94.12 68 THR A N 1
ATOM 506 C CA . THR A 1 68 ? -11.812 0.319 -0.379 1.00 94.12 68 THR A CA 1
ATOM 507 C C . THR A 1 68 ? -11.157 0.555 -1.737 1.00 94.12 68 THR A C 1
ATOM 509 O O . THR A 1 68 ? -10.144 -0.057 -2.090 1.00 94.12 68 THR A O 1
ATOM 512 N N . ILE A 1 69 ? -11.714 1.500 -2.496 1.00 94.75 69 ILE A N 1
ATOM 513 C CA . ILE A 1 69 ? -11.155 1.919 -3.788 1.00 94.75 69 ILE A CA 1
ATOM 514 C C . ILE A 1 69 ? -9.736 2.474 -3.597 1.00 94.75 69 ILE A C 1
ATOM 516 O O . ILE A 1 69 ? -8.833 2.115 -4.343 1.00 94.75 69 ILE A O 1
ATOM 520 N N . THR A 1 70 ? -9.505 3.283 -2.557 1.00 95.56 70 THR A N 1
ATOM 521 C CA . THR A 1 70 ? -8.180 3.847 -2.256 1.00 95.56 70 THR A CA 1
ATOM 522 C C . THR A 1 70 ? -7.140 2.761 -1.985 1.00 95.56 70 THR A C 1
ATOM 524 O O . THR A 1 70 ? -6.039 2.823 -2.524 1.00 95.56 70 THR A O 1
ATOM 527 N N . GLU A 1 71 ? -7.490 1.741 -1.194 1.00 95.38 71 GLU A N 1
ATOM 528 C CA . GLU A 1 71 ? -6.619 0.582 -0.964 1.00 95.38 71 GLU A CA 1
ATOM 529 C C . GLU A 1 71 ? -6.307 -0.161 -2.273 1.00 95.38 71 GLU A C 1
ATOM 531 O O . GLU A 1 71 ? -5.161 -0.538 -2.5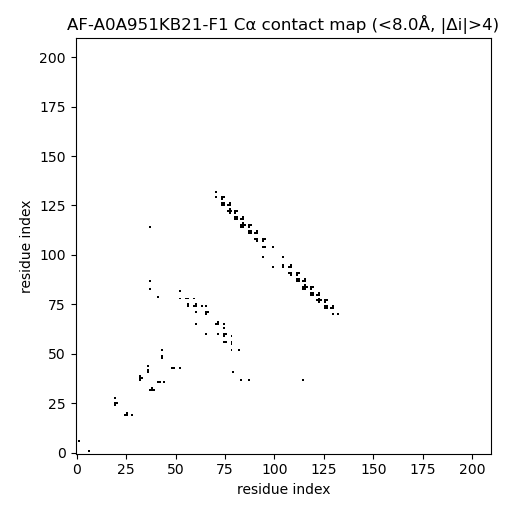04 1.00 95.38 71 GLU A O 1
ATOM 536 N N . THR A 1 72 ? -7.304 -0.324 -3.147 1.00 96.44 72 THR A N 1
ATOM 537 C CA . THR A 1 72 ? -7.137 -0.983 -4.454 1.00 96.44 72 THR A CA 1
ATOM 538 C C . THR A 1 72 ? -6.164 -0.210 -5.344 1.00 96.44 72 THR A C 1
ATOM 540 O O . THR A 1 72 ? -5.210 -0.791 -5.855 1.00 96.44 72 THR A O 1
ATOM 543 N N . ILE A 1 73 ? -6.331 1.114 -5.443 1.00 96.81 73 ILE A N 1
ATOM 544 C CA . ILE A 1 73 ? -5.435 1.996 -6.207 1.00 96.81 73 ILE A CA 1
ATOM 545 C C . ILE A 1 73 ? -3.996 1.912 -5.681 1.00 96.81 73 ILE A C 1
ATOM 547 O O . ILE A 1 73 ? -3.050 1.906 -6.468 1.00 96.81 73 ILE A O 1
ATOM 551 N N . LEU A 1 74 ? -3.807 1.871 -4.358 1.00 97.31 74 LEU A N 1
ATOM 552 C CA . LEU A 1 74 ? -2.473 1.767 -3.762 1.00 97.31 74 LEU A CA 1
ATOM 553 C C . LEU A 1 74 ? -1.802 0.435 -4.108 1.00 97.31 74 LEU A C 1
ATOM 555 O O . LEU A 1 74 ? -0.632 0.439 -4.478 1.00 97.31 74 LEU A O 1
ATOM 559 N N . ILE A 1 75 ? -2.539 -0.677 -4.055 1.00 97.62 75 ILE A N 1
ATOM 560 C CA . ILE A 1 75 ? -2.023 -2.005 -4.417 1.00 97.62 75 ILE A CA 1
ATOM 561 C C . ILE A 1 75 ? -1.679 -2.083 -5.908 1.00 97.62 75 ILE A C 1
ATOM 563 O O . ILE A 1 75 ? -0.623 -2.599 -6.272 1.00 97.62 75 ILE A O 1
ATOM 567 N N . GLU A 1 76 ? -2.520 -1.535 -6.783 1.00 96.81 76 GLU A N 1
ATOM 568 C CA . GLU A 1 76 ? -2.221 -1.476 -8.218 1.00 96.81 76 GLU A CA 1
ATOM 569 C C . GLU A 1 76 ? -0.957 -0.656 -8.491 1.00 96.81 76 GLU A C 1
ATOM 571 O O . GLU A 1 76 ? -0.082 -1.095 -9.235 1.00 96.81 76 GLU A O 1
ATOM 576 N N . LYS A 1 77 ? -0.804 0.499 -7.832 1.00 96.81 77 LYS A N 1
ATOM 577 C CA . LYS A 1 77 ? 0.424 1.302 -7.919 1.00 96.81 77 LYS A CA 1
ATOM 578 C C . LYS A 1 77 ? 1.645 0.567 -7.375 1.00 96.81 77 LYS A C 1
ATOM 580 O O . LYS A 1 77 ? 2.721 0.697 -7.951 1.00 96.81 77 LYS A O 1
ATOM 585 N N . MET A 1 78 ? 1.501 -0.215 -6.304 1.00 97.75 78 MET A N 1
ATOM 586 C CA . MET A 1 78 ? 2.582 -1.070 -5.806 1.00 97.75 78 MET A CA 1
ATOM 587 C C . MET A 1 78 ? 3.034 -2.059 -6.885 1.00 97.75 78 MET A C 1
ATOM 589 O O . MET A 1 78 ? 4.226 -2.118 -7.174 1.00 97.75 78 MET A O 1
ATOM 593 N N . ALA A 1 79 ? 2.105 -2.765 -7.536 1.00 97.75 79 ALA A N 1
ATOM 594 C CA . ALA A 1 79 ? 2.439 -3.693 -8.619 1.00 97.75 79 ALA A CA 1
ATOM 595 C C . ALA A 1 79 ? 3.193 -2.988 -9.762 1.00 97.75 79 ALA A C 1
ATOM 597 O O . ALA A 1 79 ? 4.230 -3.466 -10.219 1.00 97.75 79 ALA A O 1
ATOM 598 N N . GLN A 1 80 ? 2.717 -1.809 -10.175 1.00 97.31 80 GLN A N 1
ATOM 599 C CA . GLN A 1 80 ? 3.345 -1.008 -11.232 1.00 97.31 80 GLN A CA 1
ATOM 600 C C . GLN A 1 80 ? 4.766 -0.568 -10.865 1.00 97.31 80 GLN A C 1
ATOM 602 O O . GLN A 1 80 ? 5.688 -0.722 -11.664 1.00 97.31 80 GLN A O 1
ATOM 607 N N . HIS A 1 81 ? 4.966 -0.029 -9.660 1.00 97.69 81 HIS A N 1
ATOM 608 C CA . HIS A 1 81 ? 6.283 0.427 -9.214 1.00 97.69 81 HIS A CA 1
ATOM 609 C C . HIS A 1 81 ? 7.263 -0.730 -9.043 1.00 97.69 81 HIS A C 1
ATOM 611 O O . HIS A 1 81 ? 8.416 -0.606 -9.448 1.00 97.69 81 HIS A O 1
ATOM 617 N N . TYR A 1 82 ? 6.804 -1.869 -8.525 1.00 97.88 82 TYR A N 1
ATOM 618 C CA . TYR A 1 82 ? 7.625 -3.073 -8.473 1.00 97.88 82 TYR A CA 1
ATOM 619 C C . TYR A 1 82 ? 8.068 -3.499 -9.880 1.00 97.88 82 TYR A C 1
ATOM 621 O O . TYR A 1 82 ? 9.258 -3.688 -10.121 1.00 97.88 82 TYR A O 1
ATOM 629 N N . TRP A 1 83 ? 7.136 -3.555 -10.836 1.00 97.75 83 TRP A N 1
ATOM 630 C CA . TRP A 1 83 ? 7.442 -3.917 -12.222 1.00 97.75 83 TRP A CA 1
ATOM 631 C C . TRP A 1 83 ? 8.454 -2.967 -12.872 1.00 97.75 83 TRP A C 1
ATOM 633 O O . TRP A 1 83 ? 9.416 -3.404 -13.500 1.00 97.75 83 TRP A O 1
ATOM 643 N N . LEU A 1 84 ? 8.280 -1.655 -12.686 1.00 96.62 84 LEU A N 1
ATOM 644 C CA . LEU A 1 84 ? 9.207 -0.647 -13.207 1.00 96.62 84 LEU A CA 1
ATOM 645 C C . LEU A 1 84 ? 10.592 -0.724 -12.552 1.00 96.62 84 LEU A C 1
ATOM 647 O O . LEU A 1 84 ? 11.591 -0.494 -13.233 1.00 96.62 84 LEU A O 1
ATOM 651 N N . SER A 1 85 ? 10.664 -1.059 -11.261 1.00 97.12 85 SER A N 1
ATOM 652 C CA . SER A 1 85 ? 11.937 -1.296 -10.575 1.00 97.12 85 SER A CA 1
ATOM 653 C C . SER A 1 85 ? 12.669 -2.499 -11.173 1.00 97.12 85 SER A C 1
ATOM 655 O O . SER A 1 85 ? 13.829 -2.381 -11.569 1.00 97.12 85 SER A O 1
ATOM 657 N N . GLN A 1 86 ? 11.957 -3.611 -11.380 1.00 96.38 86 GLN A N 1
ATOM 658 C CA . GLN A 1 86 ? 12.524 -4.806 -12.006 1.00 96.38 86 GLN A CA 1
ATOM 659 C C . GLN A 1 86 ? 12.957 -4.561 -13.450 1.00 96.38 86 GLN A C 1
ATOM 661 O O . GLN A 1 86 ? 14.041 -4.972 -13.860 1.00 96.38 86 GLN A O 1
ATOM 666 N N . ARG A 1 87 ? 12.162 -3.817 -14.225 1.00 95.69 87 ARG A N 1
ATOM 667 C CA . ARG A 1 87 ? 12.565 -3.377 -15.565 1.00 95.69 87 ARG A CA 1
ATOM 668 C C . ARG A 1 87 ? 13.848 -2.547 -15.509 1.00 95.69 87 ARG A C 1
ATOM 670 O O . ARG A 1 87 ? 14.715 -2.713 -16.360 1.00 95.69 87 ARG A O 1
ATOM 677 N N . ALA A 1 88 ? 13.991 -1.662 -14.523 1.00 95.94 88 ALA A N 1
ATOM 678 C CA . ALA A 1 88 ? 15.180 -0.828 -14.389 1.00 95.94 88 ALA A CA 1
ATOM 679 C C . ALA A 1 88 ? 16.410 -1.659 -14.022 1.00 95.94 88 ALA A C 1
ATOM 681 O O . ALA A 1 88 ? 17.499 -1.346 -14.489 1.00 95.94 88 ALA A O 1
ATOM 682 N N . GLN A 1 89 ? 16.244 -2.725 -13.242 1.00 95.88 89 GLN A N 1
ATOM 683 C CA . GLN A 1 89 ? 17.308 -3.685 -12.969 1.00 95.88 89 GLN A CA 1
ATOM 684 C C . GLN A 1 89 ? 17.715 -4.458 -14.232 1.00 95.88 89 GLN A C 1
ATOM 686 O O . GLN A 1 89 ? 18.886 -4.451 -14.589 1.00 95.88 89 GLN A O 1
ATOM 691 N N . ARG A 1 90 ? 16.755 -5.003 -14.992 1.00 94.75 90 ARG A N 1
ATOM 692 C CA . ARG A 1 90 ? 17.044 -5.683 -16.272 1.00 94.75 90 ARG A CA 1
ATOM 693 C C . ARG A 1 90 ? 17.790 -4.772 -17.255 1.00 94.75 90 ARG A C 1
ATOM 695 O O . ARG A 1 90 ? 18.707 -5.213 -17.935 1.00 94.75 90 ARG A O 1
ATOM 702 N N . LEU A 1 91 ? 17.416 -3.491 -17.329 1.00 93.31 91 LEU A N 1
ATOM 703 C CA . LEU A 1 91 ? 18.108 -2.514 -18.177 1.00 93.31 91 LEU A CA 1
ATOM 704 C C . LEU A 1 91 ? 19.534 -2.212 -17.692 1.00 93.31 91 LEU A C 1
ATOM 706 O O . LEU A 1 91 ? 20.406 -1.998 -18.527 1.00 93.31 91 LEU A O 1
ATOM 710 N N . GLN A 1 92 ? 19.790 -2.217 -16.379 1.00 93.81 92 GLN A N 1
ATOM 711 C CA . GLN A 1 92 ? 21.152 -2.108 -15.839 1.00 93.81 92 GLN A CA 1
ATOM 712 C C . GLN A 1 92 ? 22.016 -3.291 -16.282 1.00 93.81 92 GLN A C 1
ATOM 714 O O . GLN A 1 92 ? 23.130 -3.077 -16.756 1.00 93.81 92 GLN A O 1
ATOM 719 N N . ASP A 1 93 ? 21.481 -4.511 -16.186 1.00 92.81 93 ASP A N 1
ATOM 720 C CA . ASP A 1 93 ? 22.180 -5.731 -16.598 1.00 92.81 93 ASP A CA 1
ATOM 721 C C . ASP A 1 93 ? 22.494 -5.710 -18.103 1.00 92.81 93 ASP A C 1
ATOM 723 O O . ASP A 1 93 ? 23.609 -6.028 -18.513 1.00 92.81 93 ASP A O 1
ATOM 727 N N . LEU A 1 94 ? 21.544 -5.252 -18.928 1.00 91.12 94 LEU A N 1
ATOM 728 C CA . LEU A 1 94 ? 21.748 -5.081 -20.370 1.00 91.12 94 LEU A CA 1
ATOM 729 C C . LEU A 1 94 ? 22.829 -4.042 -20.680 1.00 91.12 94 LEU A C 1
ATOM 731 O O . LEU A 1 94 ? 23.712 -4.312 -21.486 1.00 91.12 94 LEU A O 1
ATOM 735 N N . THR A 1 95 ? 22.822 -2.889 -20.005 1.00 90.25 95 THR A N 1
ATOM 736 C CA . THR A 1 95 ? 23.883 -1.881 -20.160 1.00 90.25 95 THR A CA 1
ATOM 737 C C . THR A 1 95 ? 25.261 -2.433 -19.792 1.00 90.25 95 THR A C 1
ATOM 739 O O . THR A 1 95 ? 26.255 -2.017 -20.376 1.00 90.25 95 THR A O 1
ATOM 742 N N . MET A 1 96 ? 25.346 -3.356 -18.832 1.00 85.56 96 MET A N 1
ATOM 743 C CA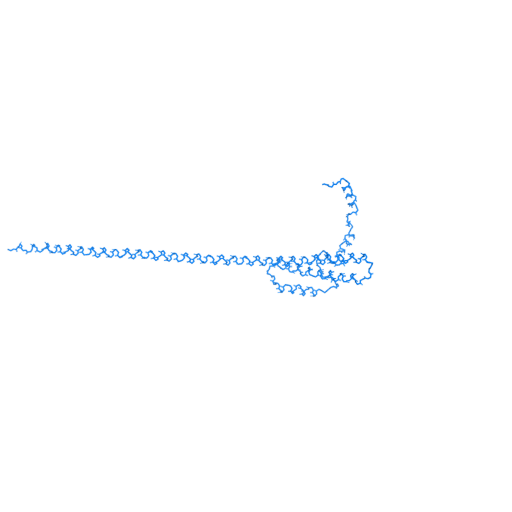 . MET A 1 96 ? 26.605 -4.015 -18.470 1.00 85.56 96 MET A CA 1
ATOM 744 C C . MET A 1 96 ? 27.058 -5.063 -19.495 1.00 85.56 96 MET A C 1
ATOM 746 O O . MET A 1 96 ? 28.254 -5.327 -19.589 1.00 85.56 96 MET A O 1
ATOM 750 N N . ALA A 1 97 ? 26.125 -5.650 -20.247 1.00 86.38 97 ALA A N 1
ATOM 751 C CA . ALA A 1 97 ? 26.397 -6.668 -21.259 1.00 86.38 97 ALA A CA 1
ATOM 752 C C . ALA A 1 97 ? 26.696 -6.093 -22.658 1.00 86.38 97 ALA A C 1
ATOM 754 O O . ALA A 1 97 ? 27.288 -6.786 -23.483 1.00 86.38 97 ALA A O 1
ATOM 755 N N . GLU A 1 98 ? 26.270 -4.863 -22.950 1.00 85.19 98 GLU A N 1
ATOM 756 C CA . GLU A 1 98 ? 26.530 -4.201 -24.231 1.00 85.19 98 GLU A CA 1
ATOM 757 C C . GLU A 1 98 ? 27.970 -3.658 -24.320 1.00 85.19 98 GLU A C 1
ATOM 759 O O . GLU A 1 98 ? 28.445 -2.975 -23.412 1.00 85.19 98 GLU A O 1
ATOM 764 N N . ASP A 1 99 ? 28.637 -3.880 -25.461 1.00 83.00 99 ASP A N 1
ATOM 765 C CA . ASP A 1 99 ? 29.943 -3.281 -25.793 1.00 83.00 99 ASP A CA 1
ATOM 766 C C . ASP A 1 99 ? 29.782 -1.794 -26.167 1.00 83.00 99 ASP A C 1
ATOM 768 O O . ASP A 1 99 ? 29.888 -1.375 -27.324 1.00 83.00 99 ASP A O 1
ATOM 772 N N . LEU A 1 100 ? 29.477 -0.976 -25.162 1.00 84.62 100 LEU A N 1
ATOM 773 C CA . LEU A 1 100 ? 29.390 0.477 -25.272 1.00 84.62 100 LEU A CA 1
ATOM 774 C C . LEU A 1 100 ? 30.700 1.142 -24.822 1.00 84.62 100 LEU A C 1
ATOM 776 O O . LEU A 1 100 ? 31.417 0.618 -23.969 1.00 84.62 100 LEU A O 1
ATOM 780 N N . PRO A 1 101 ? 31.014 2.354 -25.317 1.00 90.69 101 PRO A N 1
ATOM 781 C CA . PRO A 1 101 ? 32.058 3.173 -24.714 1.00 90.69 101 PRO A CA 1
ATOM 782 C C . PRO A 1 101 ? 31.772 3.392 -23.221 1.00 90.69 101 PRO A C 1
ATOM 784 O O . PRO A 1 101 ? 30.657 3.774 -22.860 1.00 90.69 101 PRO A O 1
ATOM 787 N N . ALA A 1 102 ? 32.788 3.241 -22.364 1.00 88.94 102 ALA A N 1
ATOM 788 C CA . ALA A 1 102 ? 32.642 3.302 -20.901 1.00 88.94 102 ALA A CA 1
ATOM 789 C C . ALA A 1 102 ? 31.842 4.525 -20.404 1.00 88.94 102 ALA A C 1
ATOM 791 O O . ALA A 1 102 ? 30.983 4.418 -19.535 1.00 88.94 102 ALA A O 1
ATOM 792 N N . LYS A 1 103 ? 32.046 5.694 -21.025 1.00 90.06 103 LYS A N 1
ATOM 793 C CA . LYS A 1 103 ? 31.318 6.928 -20.685 1.00 90.06 103 LYS A CA 1
ATOM 794 C C . LYS A 1 103 ? 29.802 6.822 -20.905 1.00 90.06 103 LYS A C 1
ATOM 796 O O . LYS A 1 103 ? 29.026 7.386 -20.131 1.00 90.06 103 LYS A O 1
ATOM 801 N N . ASP A 1 104 ? 29.377 6.162 -21.977 1.00 88.44 104 ASP A N 1
ATOM 802 C CA . ASP A 1 104 ? 27.959 6.002 -22.304 1.00 88.44 104 ASP A CA 1
ATOM 803 C C . ASP A 1 104 ? 27.323 4.896 -21.459 1.00 88.44 104 ASP A C 1
ATOM 805 O O . ASP A 1 104 ? 26.183 5.052 -21.014 1.00 88.44 104 ASP A O 1
ATOM 809 N N . GLN A 1 105 ? 28.088 3.844 -21.163 1.00 89.31 105 GLN A N 1
ATOM 810 C CA . GLN A 1 105 ? 27.710 2.781 -20.238 1.00 89.31 105 GLN A CA 1
ATOM 811 C C . GLN A 1 105 ? 27.438 3.335 -18.830 1.00 89.31 105 GLN A C 1
ATOM 813 O O . GLN A 1 105 ? 26.338 3.162 -18.303 1.00 89.31 105 GLN A O 1
ATOM 818 N N . ASP A 1 106 ? 28.372 4.111 -18.269 1.00 90.12 106 ASP A N 1
ATOM 819 C CA . ASP A 1 106 ? 28.222 4.750 -16.954 1.00 90.12 106 ASP A CA 1
ATOM 820 C C . ASP A 1 106 ? 26.990 5.660 -16.894 1.00 90.12 106 ASP A C 1
ATOM 822 O O . ASP A 1 106 ? 26.239 5.673 -15.910 1.00 90.12 106 ASP A O 1
ATOM 826 N N . ARG A 1 107 ? 26.750 6.425 -17.969 1.00 91.88 107 ARG A N 1
ATOM 827 C CA . ARG A 1 107 ? 25.600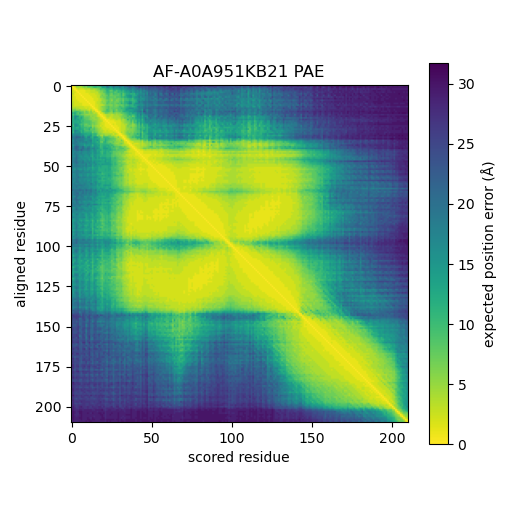 7.328 -18.075 1.00 91.88 107 ARG A CA 1
ATOM 828 C C . ARG A 1 107 ? 24.278 6.561 -18.073 1.00 91.88 107 ARG A C 1
ATOM 830 O O . ARG A 1 107 ? 23.346 6.980 -17.382 1.00 91.88 107 ARG A O 1
ATOM 837 N N . GLN A 1 108 ? 24.170 5.495 -18.865 1.00 91.00 108 GLN A N 1
ATOM 838 C CA . GLN A 1 108 ? 22.953 4.684 -18.953 1.00 91.00 108 GLN A CA 1
ATOM 839 C C . GLN A 1 108 ? 22.701 3.910 -17.657 1.00 91.00 108 GLN A C 1
ATOM 841 O O . GLN A 1 108 ? 21.595 3.968 -17.120 1.00 91.00 108 GLN A O 1
ATOM 846 N N . PHE A 1 109 ? 23.738 3.293 -17.091 1.00 93.44 109 PHE A N 1
ATOM 847 C CA . PHE A 1 109 ? 23.642 2.571 -15.827 1.00 93.44 109 PHE A CA 1
ATOM 848 C C . PHE A 1 109 ? 23.172 3.492 -14.695 1.00 93.44 109 PHE A C 1
ATOM 850 O O . PHE A 1 109 ? 22.190 3.203 -14.013 1.00 93.44 109 PHE A O 1
ATOM 857 N N . SER A 1 110 ? 23.791 4.671 -14.564 1.00 94.44 110 SER A N 1
ATOM 858 C CA . SER A 1 110 ? 23.393 5.683 -13.576 1.00 94.44 110 SER A CA 1
ATOM 859 C C . SER A 1 110 ? 21.940 6.140 -13.750 1.00 94.44 110 SER A C 1
ATOM 861 O O . SER A 1 110 ? 21.231 6.388 -12.770 1.00 94.44 110 SER A O 1
ATOM 863 N N . LEU A 1 111 ? 21.470 6.257 -14.997 1.00 93.19 111 LEU A N 1
ATOM 864 C CA . LEU A 1 111 ? 20.084 6.610 -15.296 1.00 93.19 111 LEU A CA 1
ATOM 865 C C . LEU A 1 111 ? 19.112 5.526 -14.807 1.00 93.19 111 LEU A C 1
ATOM 867 O O . LEU A 1 111 ? 18.120 5.855 -14.150 1.00 93.19 111 LEU A O 1
ATOM 871 N N . PHE A 1 112 ? 19.394 4.257 -15.101 1.00 95.00 112 PHE A N 1
ATOM 872 C CA . PHE A 1 112 ? 18.539 3.138 -14.707 1.00 95.00 112 PHE A CA 1
ATOM 873 C C . PHE A 1 112 ? 18.576 2.871 -13.200 1.00 95.00 112 PHE A C 1
ATOM 875 O O . PHE A 1 112 ? 17.515 2.673 -12.607 1.00 95.00 112 PHE A O 1
ATOM 882 N N . LEU A 1 113 ? 19.732 3.026 -12.551 1.00 96.19 113 LEU A N 1
ATOM 883 C CA . LEU A 1 113 ? 19.856 2.966 -11.092 1.00 96.19 113 LEU A CA 1
ATOM 884 C C . LEU A 1 113 ? 18.957 4.003 -10.397 1.00 96.19 113 LEU A C 1
ATOM 886 O O . LEU A 1 113 ? 18.287 3.719 -9.397 1.00 96.19 113 LEU A O 1
ATOM 890 N N . ARG A 1 114 ? 18.882 5.221 -10.951 1.00 96.06 114 ARG A N 1
ATOM 891 C CA . ARG A 1 114 ? 17.982 6.264 -10.438 1.00 96.06 114 ARG A CA 1
ATOM 892 C C . ARG A 1 114 ? 16.513 5.874 -10.605 1.00 96.06 114 ARG A C 1
ATOM 894 O O . ARG A 1 114 ? 15.719 6.138 -9.698 1.00 96.06 114 ARG A O 1
ATOM 901 N N . TYR A 1 115 ? 16.134 5.277 -11.737 1.00 95.50 115 TYR A N 1
ATOM 902 C CA . TYR A 1 115 ? 14.760 4.812 -11.954 1.00 95.50 115 TYR A CA 1
ATOM 903 C C . TYR A 1 115 ? 14.378 3.671 -11.012 1.00 95.50 115 TYR A C 1
ATOM 905 O O . TYR A 1 115 ? 13.287 3.729 -10.446 1.00 95.50 115 TYR A O 1
ATOM 913 N N . GLN A 1 116 ? 15.271 2.706 -10.785 1.00 96.25 116 GLN A N 1
ATOM 914 C CA . GLN A 1 116 ? 15.081 1.641 -9.799 1.00 96.25 116 GLN A CA 1
ATOM 915 C C . GLN A 1 116 ? 14.815 2.244 -8.414 1.00 96.25 116 GLN A C 1
ATOM 917 O O . GLN A 1 116 ? 13.722 2.116 -7.871 1.00 96.25 116 GLN A O 1
ATOM 922 N N . THR A 1 117 ? 15.752 3.062 -7.923 1.00 97.50 117 THR A N 1
ATOM 923 C CA . THR A 1 117 ? 15.645 3.734 -6.617 1.00 97.50 117 THR A CA 1
ATOM 924 C C . THR A 1 117 ? 14.361 4.563 -6.473 1.00 97.50 117 THR A C 1
ATOM 926 O O . THR A 1 117 ? 13.755 4.618 -5.402 1.00 97.50 117 THR A O 1
ATOM 929 N N . THR A 1 118 ? 13.937 5.249 -7.538 1.00 96.12 118 THR A N 1
ATOM 930 C CA . THR A 1 118 ? 12.709 6.058 -7.520 1.00 96.12 118 THR A CA 1
ATOM 931 C C . THR A 1 118 ? 11.470 5.180 -7.376 1.00 96.12 118 THR A C 1
ATOM 933 O O . THR A 1 118 ? 10.585 5.501 -6.580 1.00 96.12 118 THR A O 1
ATOM 936 N N . ASN A 1 119 ? 11.414 4.072 -8.115 1.00 96.69 119 ASN A N 1
ATOM 937 C CA . ASN A 1 119 ? 10.288 3.152 -8.072 1.00 96.69 119 ASN A CA 1
ATOM 938 C C . ASN A 1 119 ? 10.250 2.341 -6.772 1.00 96.69 119 ASN A C 1
ATOM 940 O O . ASN A 1 119 ? 9.172 2.206 -6.204 1.00 96.69 119 ASN A O 1
ATOM 944 N N . ASP A 1 120 ? 11.391 1.927 -6.221 1.00 98.00 120 ASP A N 1
ATOM 945 C CA . ASP A 1 120 ? 11.445 1.258 -4.913 1.00 98.00 120 ASP A CA 1
ATOM 946 C C . ASP A 1 120 ? 10.909 2.160 -3.798 1.00 98.00 120 ASP A C 1
ATOM 948 O O . ASP A 1 120 ? 10.066 1.766 -2.989 1.00 98.00 120 ASP A O 1
ATOM 952 N N . ARG A 1 121 ? 11.325 3.433 -3.782 1.00 97.88 121 ARG A N 1
ATOM 953 C CA . ARG A 1 121 ? 10.786 4.412 -2.826 1.00 97.88 121 ARG A CA 1
ATOM 954 C C . ARG A 1 121 ? 9.286 4.617 -3.014 1.00 97.88 121 ARG A C 1
ATOM 956 O O . ARG A 1 121 ? 8.564 4.733 -2.024 1.00 97.88 121 ARG A O 1
ATOM 963 N N . ALA A 1 122 ? 8.812 4.672 -4.258 1.00 96.69 122 ALA A N 1
ATOM 964 C CA . ALA A 1 122 ? 7.391 4.812 -4.559 1.00 96.69 122 ALA A CA 1
ATOM 965 C C . ALA A 1 122 ? 6.582 3.577 -4.126 1.00 96.69 122 ALA A C 1
ATOM 967 O O . ALA A 1 122 ? 5.509 3.739 -3.540 1.00 96.69 122 ALA A O 1
ATOM 968 N N . PHE A 1 123 ? 7.119 2.368 -4.319 1.00 97.69 123 PHE A N 1
ATOM 969 C CA . PHE A 1 123 ? 6.549 1.116 -3.821 1.00 97.69 123 PHE A CA 1
ATOM 970 C C . PHE A 1 123 ? 6.390 1.156 -2.299 1.00 97.69 123 PHE A C 1
ATOM 972 O O . PHE A 1 123 ? 5.280 1.015 -1.782 1.00 97.69 123 PHE A O 1
ATOM 979 N N . HIS A 1 124 ? 7.476 1.444 -1.574 1.00 97.69 124 HIS A N 1
ATOM 980 C CA . HIS A 1 124 ? 7.446 1.518 -0.114 1.00 97.69 124 HIS A CA 1
ATOM 981 C C . HIS A 1 124 ? 6.517 2.616 0.398 1.00 97.69 124 HIS A C 1
ATOM 983 O O . HIS A 1 124 ? 5.836 2.427 1.405 1.00 97.69 124 HIS A O 1
ATOM 989 N N . LYS A 1 125 ? 6.449 3.758 -0.292 1.00 98.06 125 LYS A N 1
ATOM 990 C CA . LYS A 1 125 ? 5.493 4.816 0.037 1.00 98.06 125 LYS A CA 1
ATOM 991 C C . LYS A 1 125 ? 4.053 4.310 -0.069 1.00 98.06 125 LYS A C 1
ATOM 993 O O . LYS A 1 125 ? 3.305 4.471 0.889 1.00 98.06 125 LYS A O 1
ATOM 998 N N . CYS A 1 126 ? 3.687 3.665 -1.178 1.00 97.06 126 CYS A N 1
ATOM 999 C CA . CYS A 1 126 ? 2.336 3.132 -1.368 1.00 97.06 126 CYS A CA 1
ATOM 1000 C C . CYS A 1 126 ? 1.983 2.082 -0.305 1.00 97.06 126 CYS A C 1
ATOM 1002 O O . CYS A 1 126 ? 0.900 2.147 0.274 1.00 97.06 126 CYS A O 1
ATOM 1004 N N . LEU A 1 127 ? 2.915 1.176 0.009 1.00 96.62 127 LEU A N 1
ATOM 1005 C CA . LEU A 1 127 ? 2.737 0.181 1.068 1.00 96.62 127 LEU A CA 1
ATOM 1006 C C . LEU A 1 127 ? 2.530 0.841 2.439 1.00 96.62 127 LEU A C 1
ATOM 1008 O O . LEU A 1 127 ? 1.606 0.490 3.171 1.00 96.62 127 LEU A O 1
ATOM 1012 N N . ASN A 1 128 ? 3.356 1.826 2.788 1.00 97.69 128 ASN A N 1
ATOM 1013 C CA . ASN A 1 128 ? 3.240 2.534 4.060 1.00 97.69 128 ASN A CA 1
ATOM 1014 C C . ASN A 1 128 ? 1.922 3.307 4.171 1.00 97.69 128 ASN A C 1
ATOM 1016 O O . ASN A 1 128 ? 1.293 3.292 5.228 1.00 97.69 128 ASN A O 1
ATOM 1020 N N . ASP A 1 129 ? 1.491 3.966 3.097 1.00 96.19 129 ASP A N 1
ATOM 1021 C CA . ASP A 1 129 ? 0.220 4.687 3.063 1.00 96.19 129 ASP A CA 1
ATOM 1022 C C . ASP A 1 129 ? -0.966 3.714 3.199 1.00 96.19 129 ASP A C 1
ATOM 1024 O O . ASP A 1 129 ? -1.890 3.970 3.972 1.00 96.19 129 ASP A O 1
ATOM 1028 N N . PHE A 1 130 ? -0.897 2.541 2.562 1.00 95.81 130 PHE A N 1
ATOM 1029 C CA . PHE A 1 130 ? -1.883 1.471 2.732 1.00 95.81 130 PHE A CA 1
ATOM 1030 C C . PHE A 1 130 ? -1.958 0.971 4.185 1.00 95.81 130 PHE A C 1
ATOM 1032 O O . PHE A 1 130 ? -3.043 0.877 4.766 1.00 95.81 130 PHE A O 1
ATOM 1039 N N . LEU A 1 131 ? -0.811 0.695 4.811 1.00 95.56 131 LEU A N 1
ATOM 1040 C CA . LEU A 1 131 ? -0.757 0.244 6.204 1.00 95.56 131 LEU A CA 1
ATOM 1041 C C . LEU A 1 131 ? -1.284 1.308 7.177 1.00 95.56 131 LEU A C 1
ATOM 1043 O O . LEU A 1 131 ? -1.972 0.966 8.142 1.00 95.56 131 LEU A O 1
ATOM 1047 N N . LYS A 1 132 ? -1.017 2.593 6.913 1.00 95.94 132 LYS A N 1
ATOM 1048 C CA . LYS A 1 132 ? -1.568 3.708 7.698 1.00 95.94 132 LYS A CA 1
ATOM 1049 C C . LYS A 1 132 ? -3.089 3.758 7.622 1.00 95.94 132 LYS A C 1
ATOM 1051 O O . LYS A 1 132 ? -3.719 3.797 8.675 1.00 95.94 132 LYS A O 1
ATOM 1056 N N . LEU A 1 133 ? -3.674 3.663 6.424 1.00 94.25 133 LEU A N 1
ATOM 1057 C CA . LEU A 1 133 ? -5.133 3.643 6.254 1.00 94.25 133 LEU A CA 1
ATOM 1058 C C . LEU A 1 133 ? -5.780 2.505 7.055 1.00 94.25 133 LEU A C 1
ATOM 1060 O O . LEU A 1 133 ? -6.798 2.694 7.724 1.00 94.25 133 LEU A O 1
ATOM 1064 N N . ARG A 1 134 ? -5.156 1.322 7.061 1.00 93.19 134 ARG A N 1
ATOM 1065 C CA . ARG A 1 134 ? -5.633 0.186 7.863 1.00 93.19 134 ARG A CA 1
ATOM 1066 C C . ARG A 1 134 ? -5.513 0.415 9.360 1.00 93.19 134 ARG A C 1
ATOM 1068 O O . ARG A 1 134 ? -6.425 0.064 10.109 1.00 93.19 134 ARG A O 1
ATOM 1075 N N . ALA A 1 135 ? -4.403 0.994 9.803 1.00 92.69 135 ALA A N 1
ATOM 1076 C CA . ALA A 1 135 ? -4.209 1.331 11.205 1.00 92.69 135 ALA A CA 1
ATOM 1077 C C . ALA A 1 135 ? -5.229 2.380 11.675 1.00 92.69 135 ALA A C 1
ATOM 1079 O O . ALA A 1 135 ? -5.767 2.253 12.772 1.00 92.69 135 ALA A O 1
ATOM 1080 N N . GLU A 1 136 ? -5.529 3.384 10.851 1.00 92.00 136 GLU A N 1
ATOM 1081 C CA . GLU A 1 136 ? -6.556 4.395 11.123 1.00 92.00 136 GLU A CA 1
ATOM 1082 C C . GLU A 1 136 ? -7.947 3.769 11.231 1.00 92.00 136 GLU A C 1
ATOM 1084 O O . GLU A 1 136 ? -8.648 4.015 12.214 1.00 92.00 136 GLU A O 1
ATOM 1089 N N . LYS A 1 137 ? -8.310 2.884 10.295 1.00 89.38 137 LYS A N 1
ATOM 1090 C CA . LYS A 1 137 ? -9.574 2.138 10.351 1.00 89.38 137 LYS A CA 1
ATOM 1091 C C . LYS A 1 137 ? -9.697 1.319 11.639 1.00 89.38 137 LYS A C 1
ATOM 1093 O O . LYS A 1 137 ? -10.683 1.455 12.358 1.00 89.38 137 LYS A O 1
ATOM 1098 N N . ARG A 1 138 ? -8.654 0.563 11.997 1.00 89.69 138 ARG A N 1
ATOM 1099 C CA . ARG A 1 138 ? -8.624 -0.225 13.239 1.00 89.69 138 ARG A CA 1
ATOM 1100 C C . ARG A 1 138 ? -8.731 0.654 14.488 1.00 89.69 138 ARG A C 1
ATOM 1102 O O . ARG A 1 138 ? -9.421 0.295 15.435 1.00 89.69 138 ARG A O 1
ATOM 1109 N N . LYS A 1 139 ? -8.059 1.810 14.517 1.00 88.69 139 LYS A N 1
ATOM 1110 C CA . LYS A 1 139 ? -8.157 2.758 15.641 1.00 88.69 139 LYS A CA 1
ATOM 1111 C C . LYS A 1 139 ? -9.577 3.298 15.805 1.00 88.69 139 LYS A C 1
ATOM 1113 O O . LYS A 1 139 ? -10.027 3.437 16.939 1.00 88.69 139 LYS A O 1
ATOM 1118 N N . MET A 1 140 ? -10.274 3.584 14.705 1.00 86.06 140 MET A N 1
ATOM 1119 C CA . MET A 1 140 ? -11.674 4.015 14.747 1.00 86.06 140 MET A CA 1
ATOM 1120 C C . MET A 1 140 ? -12.593 2.915 15.295 1.00 86.06 140 MET A C 1
ATOM 1122 O O . MET A 1 140 ? -13.417 3.199 16.163 1.00 86.06 140 MET A O 1
ATOM 1126 N N . GLU A 1 141 ? -12.403 1.667 14.858 1.00 85.56 141 GLU A N 1
ATOM 1127 C CA . GLU A 1 141 ? -13.154 0.501 15.352 1.00 85.56 141 GLU A CA 1
ATOM 1128 C C . GLU A 1 141 ? -12.942 0.293 16.864 1.00 85.56 141 GLU A C 1
ATOM 1130 O O . GLU A 1 141 ? -13.905 0.284 17.631 1.00 85.56 141 GLU A O 1
ATOM 1135 N N . ILE A 1 142 ? -11.685 0.260 17.321 1.00 84.62 142 ILE A N 1
ATOM 1136 C CA . ILE A 1 142 ? -11.343 0.124 18.751 1.00 84.62 142 ILE A CA 1
ATOM 1137 C C . ILE A 1 142 ? -11.897 1.298 19.575 1.00 84.62 142 ILE A C 1
ATOM 1139 O O . ILE A 1 142 ? -12.366 1.120 20.702 1.00 84.62 142 ILE A O 1
ATOM 1143 N N . GLY A 1 143 ? -11.847 2.519 19.034 1.00 81.50 143 GLY A N 1
ATOM 1144 C CA . GLY A 1 143 ? -12.391 3.704 19.695 1.00 81.50 143 GLY A CA 1
ATOM 1145 C C . GLY A 1 143 ? -13.894 3.585 19.952 1.00 81.50 143 GLY A C 1
ATOM 1146 O O . GLY A 1 143 ? -14.364 3.935 21.037 1.00 81.50 143 GLY A O 1
ATOM 1147 N N . PHE A 1 144 ? -14.637 3.041 18.988 1.00 69.19 144 PHE A N 1
ATOM 1148 C CA . PHE A 1 144 ? -16.066 2.784 19.133 1.00 69.19 144 PHE A CA 1
ATOM 1149 C C . PHE A 1 144 ? -16.343 1.710 20.193 1.00 69.19 144 PHE A C 1
ATOM 1151 O O . PHE A 1 144 ? -17.157 1.931 21.091 1.00 69.19 144 PHE A O 1
ATOM 1158 N N . GLU A 1 145 ? -15.611 0.595 20.165 1.00 77.50 145 GLU A N 1
ATOM 1159 C CA . GLU A 1 145 ? -15.734 -0.470 21.168 1.00 77.50 145 GLU A CA 1
ATOM 1160 C C . GLU A 1 145 ? -15.486 0.057 22.588 1.00 77.50 145 GLU A C 1
ATOM 1162 O O . GLU A 1 145 ? -16.308 -0.140 23.484 1.00 77.50 145 GLU A O 1
ATOM 1167 N N . SER A 1 146 ? -14.422 0.835 22.792 1.00 76.44 146 SER A N 1
ATOM 1168 C CA . SER A 1 146 ? -14.120 1.448 24.091 1.00 76.44 146 SER A CA 1
ATOM 1169 C C . SER A 1 146 ? -15.253 2.357 24.593 1.00 76.44 146 SER A C 1
ATOM 1171 O O . SER A 1 146 ? -15.665 2.276 25.756 1.00 76.44 146 SER A O 1
ATOM 1173 N N . GLN A 1 147 ? -15.837 3.175 23.709 1.00 79.94 147 GLN A N 1
ATOM 1174 C CA . GLN A 1 147 ? -16.987 4.015 24.056 1.00 79.94 147 GLN A CA 1
ATOM 1175 C C . GLN A 1 147 ? -18.222 3.188 24.429 1.00 79.94 147 GLN A C 1
ATOM 1177 O O . GLN A 1 147 ? -18.928 3.544 25.375 1.00 79.94 147 GLN A O 1
ATOM 1182 N N . THR A 1 148 ? -18.488 2.088 23.720 1.00 85.19 148 THR A N 1
ATOM 1183 C CA . THR A 1 148 ? -19.623 1.205 24.036 1.00 85.19 148 THR A CA 1
ATOM 1184 C C . THR A 1 148 ? -19.459 0.542 25.403 1.00 85.19 148 THR A C 1
ATOM 1186 O O . THR A 1 148 ? -20.399 0.554 26.200 1.00 85.19 148 THR A O 1
ATOM 1189 N N . ILE A 1 149 ? -18.254 0.059 25.728 1.00 83.56 149 ILE A N 1
ATOM 1190 C CA . ILE A 1 149 ? -17.939 -0.541 27.032 1.00 83.56 149 ILE A CA 1
ATOM 1191 C C . ILE A 1 149 ? -18.126 0.489 28.150 1.00 83.56 149 ILE A C 1
ATOM 1193 O O . ILE A 1 149 ? -18.756 0.188 29.167 1.00 83.56 149 ILE A O 1
ATOM 1197 N N . LYS A 1 150 ? -17.639 1.721 27.952 1.00 89.75 150 LYS A N 1
ATOM 1198 C CA . LYS A 1 150 ? -17.782 2.802 28.934 1.00 89.75 150 LYS A CA 1
ATOM 1199 C C . LYS A 1 150 ? -19.250 3.158 29.191 1.00 89.75 150 LYS A C 1
ATOM 1201 O O . LYS A 1 150 ? -19.672 3.170 30.345 1.00 89.75 150 LYS A O 1
ATOM 1206 N N . LYS A 1 151 ? -20.046 3.362 28.135 1.00 89.69 151 LYS A N 1
ATOM 1207 C CA . LYS A 1 151 ? -21.491 3.639 28.256 1.00 89.69 151 LYS A CA 1
ATOM 1208 C C . LYS A 1 151 ? -22.233 2.511 28.976 1.00 89.69 151 LYS A C 1
ATOM 1210 O O . LYS A 1 151 ? -23.084 2.772 29.821 1.00 89.69 151 LYS A O 1
ATOM 1215 N N . ALA A 1 152 ? -21.893 1.255 28.684 1.00 89.75 152 ALA A N 1
ATOM 1216 C CA . ALA A 1 152 ? -22.485 0.106 29.363 1.00 89.75 152 ALA A CA 1
ATOM 1217 C C . ALA A 1 152 ? -22.130 0.068 30.861 1.00 89.75 152 ALA A C 1
ATOM 1219 O O . ALA A 1 152 ? -22.981 -0.264 31.686 1.00 89.75 152 ALA A O 1
ATOM 1220 N N . ALA A 1 153 ? -20.896 0.420 31.234 1.00 91.94 153 ALA A N 1
ATOM 1221 C CA . ALA A 1 153 ? -20.485 0.512 32.634 1.00 91.94 153 ALA A CA 1
ATOM 1222 C C . ALA A 1 153 ? -21.223 1.638 33.382 1.00 91.94 153 ALA A C 1
ATOM 1224 O O . ALA A 1 153 ? -21.722 1.412 34.485 1.00 91.94 153 ALA A O 1
ATOM 1225 N N . GLU A 1 154 ? -21.364 2.814 32.765 1.00 92.44 154 GLU A N 1
ATOM 1226 C CA . GLU A 1 154 ? -22.131 3.940 33.317 1.00 92.44 154 GLU A CA 1
ATOM 1227 C C . GLU A 1 154 ? -23.609 3.574 33.514 1.00 92.44 154 GLU A C 1
ATOM 1229 O O . GLU A 1 154 ? -24.164 3.803 34.589 1.00 92.44 154 GLU A O 1
ATOM 1234 N N . ALA A 1 155 ? -24.229 2.903 32.538 1.00 92.38 155 ALA A N 1
ATOM 1235 C CA . ALA A 1 155 ? -25.602 2.414 32.659 1.00 92.38 155 ALA A CA 1
ATOM 1236 C C . ALA A 1 155 ? -25.762 1.396 33.805 1.00 92.38 155 ALA A C 1
ATOM 1238 O O . ALA A 1 155 ? -26.746 1.432 34.547 1.00 92.38 155 ALA A O 1
ATOM 1239 N N . ARG A 1 156 ? -24.778 0.507 34.007 1.00 93.62 156 ARG A N 1
ATOM 1240 C CA . ARG A 1 156 ? -24.776 -0.435 35.140 1.00 93.62 156 ARG A CA 1
ATOM 1241 C C . ARG A 1 156 ? -24.707 0.298 36.477 1.00 93.62 156 ARG A C 1
ATOM 1243 O O . ARG A 1 156 ? -25.475 -0.048 37.373 1.00 93.62 156 ARG A O 1
ATOM 1250 N N . LEU A 1 157 ? -23.846 1.307 36.602 1.00 93.56 157 LEU A N 1
ATOM 1251 C CA . LEU A 1 157 ? -23.745 2.133 37.809 1.00 93.56 157 LEU A CA 1
ATOM 1252 C C . LEU A 1 157 ? -25.069 2.852 38.097 1.00 93.56 157 LEU A C 1
ATOM 1254 O O . LEU A 1 157 ? -25.599 2.719 39.197 1.00 93.56 157 LEU A O 1
ATOM 1258 N N . GLN A 1 158 ? -25.673 3.487 37.089 1.00 93.56 158 GLN A N 1
ATOM 1259 C CA . GLN A 1 158 ? -26.985 4.135 37.219 1.00 93.56 158 GLN A CA 1
ATOM 1260 C C . GLN A 1 158 ? -28.085 3.142 37.633 1.00 93.56 158 GLN A C 1
ATOM 1262 O O . GLN A 1 158 ? -28.897 3.431 38.512 1.00 93.56 158 GLN A O 1
ATOM 1267 N N . SER A 1 159 ? -28.096 1.931 37.064 1.00 90.50 159 SER A N 1
ATOM 1268 C CA . SER A 1 159 ? -29.048 0.876 37.450 1.00 90.50 159 SER A CA 1
ATOM 1269 C C . SER A 1 159 ? -28.844 0.373 38.889 1.00 90.50 159 SER A C 1
ATOM 1271 O O . SER A 1 159 ? -29.778 -0.073 39.550 1.00 90.50 159 SER A O 1
ATOM 1273 N N . ALA A 1 160 ? -27.609 0.385 39.395 1.00 93.88 160 ALA A N 1
ATOM 1274 C CA . ALA A 1 160 ? -27.317 0.021 40.779 1.00 93.88 160 ALA A CA 1
ATOM 1275 C C . ALA A 1 160 ? -27.750 1.137 41.738 1.00 93.88 160 ALA A C 1
ATOM 1277 O O . ALA A 1 160 ? -28.314 0.861 42.795 1.00 93.88 160 ALA A O 1
ATOM 1278 N N . GLU A 1 161 ? -27.540 2.390 41.343 1.00 93.81 161 GLU A N 1
ATOM 1279 C CA . GLU A 1 161 ? -27.909 3.560 42.130 1.00 93.81 161 GLU A CA 1
ATOM 1280 C C . GLU A 1 161 ? -29.426 3.729 42.240 1.00 93.81 161 GLU A C 1
ATOM 1282 O O . GLU A 1 161 ? -29.941 3.897 43.343 1.00 93.81 161 GLU A O 1
ATOM 1287 N N . THR A 1 162 ? -30.154 3.569 41.134 1.00 94.88 162 THR A N 1
ATOM 1288 C CA . THR A 1 162 ? -31.629 3.534 41.128 1.00 94.88 162 THR A CA 1
ATOM 1289 C C . THR A 1 162 ? -32.169 2.430 42.035 1.00 94.88 162 THR A C 1
ATOM 1291 O O . THR A 1 162 ? -32.992 2.708 42.903 1.00 94.88 162 THR A O 1
ATOM 1294 N N . ARG A 1 163 ? -31.622 1.207 41.955 1.00 94.25 163 ARG A N 1
ATOM 1295 C CA . ARG A 1 163 ? -31.971 0.121 42.890 1.00 94.25 163 ARG A CA 1
ATOM 1296 C C . ARG A 1 163 ? -31.722 0.503 44.349 1.00 94.25 163 ARG A C 1
ATOM 1298 O O . ARG A 1 163 ? -32.551 0.206 45.205 1.00 94.25 163 ARG A O 1
ATOM 1305 N N . ARG A 1 164 ? -30.608 1.178 44.651 1.00 94.62 164 ARG A N 1
ATOM 1306 C CA . ARG A 1 164 ? -30.302 1.645 46.014 1.00 94.62 164 ARG A CA 1
ATOM 1307 C C . ARG A 1 164 ? -31.310 2.692 46.490 1.00 94.62 164 ARG A C 1
ATOM 1309 O O . ARG A 1 164 ? -31.754 2.627 47.634 1.00 94.62 164 ARG A O 1
ATOM 1316 N N . GLN A 1 165 ? -31.679 3.630 45.619 1.00 94.75 165 GLN A N 1
ATOM 1317 C CA . GLN A 1 165 ? -32.697 4.643 45.905 1.00 94.75 165 GLN A CA 1
ATOM 1318 C C . GLN A 1 165 ? -34.070 4.007 46.148 1.00 94.75 165 GLN A C 1
ATOM 1320 O O . GLN A 1 165 ? -34.751 4.380 47.100 1.00 94.75 165 GLN A O 1
ATOM 1325 N N . ASP A 1 166 ? -34.464 3.021 45.344 1.00 95.12 166 ASP A N 1
ATOM 1326 C CA . ASP A 1 166 ? -35.747 2.332 45.497 1.00 95.12 166 ASP A CA 1
ATOM 1327 C C . ASP A 1 166 ? -35.808 1.508 46.784 1.00 95.12 166 ASP A C 1
ATOM 1329 O O . ASP A 1 166 ? -36.798 1.582 47.511 1.00 95.12 166 ASP A O 1
ATOM 1333 N N . LEU A 1 167 ? -34.734 0.789 47.127 1.00 95.62 167 LEU A N 1
ATOM 1334 C CA . LEU A 1 167 ? -34.628 0.094 48.414 1.00 95.62 167 LEU A CA 1
ATOM 1335 C C . LEU A 1 167 ? -34.741 1.067 49.592 1.00 95.62 167 LEU A C 1
ATOM 1337 O O . LEU A 1 167 ? -35.442 0.775 50.559 1.00 95.62 167 LEU A O 1
ATOM 1341 N N . HIS A 1 168 ? -34.098 2.235 49.504 1.00 96.25 168 HIS A N 1
ATOM 1342 C CA . HIS A 1 168 ? -34.215 3.263 50.534 1.00 96.25 168 HIS A CA 1
ATOM 1343 C C . HIS A 1 168 ? -35.656 3.777 50.664 1.00 96.25 168 HIS A C 1
ATOM 1345 O O . HIS A 1 168 ? -36.182 3.828 51.774 1.00 96.25 168 HIS A O 1
ATOM 1351 N N . LYS A 1 169 ? -36.334 4.071 49.546 1.00 96.31 169 LYS A N 1
ATOM 1352 C CA . LYS A 1 169 ? -37.754 4.468 49.547 1.00 96.31 169 LYS A CA 1
ATOM 1353 C C . LYS A 1 169 ? -38.643 3.410 50.204 1.00 96.31 169 LYS A C 1
ATOM 1355 O O . LYS A 1 169 ? -39.517 3.755 50.995 1.00 96.31 169 LYS A O 1
ATOM 1360 N N . TRP A 1 170 ? -38.423 2.131 49.901 1.00 95.19 170 TRP A N 1
ATOM 1361 C CA . TRP A 1 170 ? -39.161 1.032 50.529 1.00 95.19 170 TRP A CA 1
ATOM 1362 C C . TRP A 1 170 ? -38.893 0.925 52.030 1.00 95.19 170 TRP A C 1
ATOM 1364 O O . TRP A 1 170 ? -39.832 0.716 52.795 1.00 95.19 170 TRP A O 1
ATOM 1374 N N . ALA A 1 171 ? -37.645 1.109 52.461 1.00 96.25 171 ALA A N 1
ATOM 1375 C CA . ALA A 1 171 ? -37.289 1.097 53.875 1.00 96.25 171 ALA A CA 1
ATOM 1376 C C . ALA A 1 171 ? -37.976 2.232 54.652 1.00 96.25 171 ALA A C 1
ATOM 1378 O O . ALA A 1 171 ? -38.498 1.990 55.739 1.00 96.25 171 ALA A O 1
ATOM 1379 N N . VAL A 1 172 ? -38.025 3.439 54.077 1.00 96.50 172 VAL A N 1
ATOM 1380 C CA . VAL A 1 172 ? -38.733 4.586 54.668 1.00 96.50 172 VAL A CA 1
ATOM 1381 C C . VAL A 1 172 ? -40.229 4.299 54.779 1.00 96.50 172 VAL A C 1
ATOM 1383 O O . VAL A 1 172 ? -40.772 4.385 55.875 1.00 96.50 172 VAL A O 1
ATOM 1386 N N . ARG A 1 173 ? -40.876 3.843 53.697 1.00 96.19 173 ARG A N 1
ATOM 1387 C CA . ARG A 1 173 ? -42.306 3.478 53.728 1.00 96.19 173 ARG A CA 1
ATOM 1388 C C . ARG A 1 173 ? -42.624 2.399 54.757 1.00 96.19 173 ARG A C 1
ATOM 1390 O O . ARG A 1 173 ? -43.657 2.449 55.413 1.00 96.19 173 ARG A O 1
ATOM 1397 N N . LEU A 1 174 ? -41.748 1.405 54.898 1.00 96.38 174 LEU A N 1
ATOM 1398 C CA . LEU A 1 174 ? -41.914 0.365 55.908 1.00 96.38 174 LEU A CA 1
ATOM 1399 C C . LEU A 1 174 ? -41.819 0.943 57.326 1.00 96.38 174 LEU A C 1
ATOM 1401 O O . LEU A 1 174 ? -42.551 0.503 58.210 1.00 96.38 174 LEU A O 1
ATOM 1405 N N . ALA A 1 175 ? -40.912 1.894 57.556 1.00 95.00 175 ALA A N 1
ATOM 1406 C CA . ALA A 1 175 ? -40.794 2.576 58.840 1.00 95.00 175 ALA A CA 1
ATOM 1407 C C . ALA A 1 175 ? -42.040 3.423 59.145 1.00 95.00 175 ALA A C 1
ATOM 1409 O O . ALA A 1 175 ? -42.571 3.308 60.245 1.00 95.00 175 ALA A O 1
ATOM 1410 N N . GLU A 1 176 ? -42.543 4.185 58.169 1.00 95.12 176 GLU A N 1
ATOM 1411 C CA . GLU A 1 176 ? -43.799 4.947 58.276 1.00 95.12 176 GLU A CA 1
ATOM 1412 C C . GLU A 1 176 ? -44.971 4.027 58.642 1.00 95.12 176 GLU A C 1
ATOM 1414 O O . GLU A 1 176 ? -45.603 4.216 59.677 1.00 95.12 176 GLU A O 1
ATOM 1419 N N . ALA A 1 177 ? -45.174 2.939 57.892 1.00 95.00 177 ALA A N 1
ATOM 1420 C CA . ALA A 1 177 ? -46.253 1.987 58.154 1.00 95.00 177 ALA A CA 1
ATOM 1421 C C . ALA A 1 177 ? -46.167 1.335 59.550 1.00 95.00 177 ALA A C 1
ATOM 1423 O O . ALA A 1 177 ? -47.191 1.037 60.167 1.00 95.00 177 ALA A O 1
ATOM 1424 N N . LYS A 1 178 ? -44.953 1.103 60.072 1.00 95.56 178 LYS A N 1
ATOM 1425 C CA . LYS A 1 178 ? -44.757 0.590 61.440 1.00 95.56 178 LYS A CA 1
ATOM 1426 C C . LYS A 1 178 ? -45.164 1.609 62.502 1.00 95.56 178 LYS A C 1
ATOM 1428 O O . LYS A 1 178 ? -45.734 1.213 63.518 1.00 95.56 178 LYS A O 1
ATOM 1433 N N . VAL A 1 179 ? -44.854 2.886 62.283 1.00 95.44 179 VAL A N 1
ATOM 1434 C CA . VAL A 1 179 ? -45.253 3.980 63.179 1.00 95.44 179 VAL A CA 1
ATOM 1435 C C . VAL A 1 179 ? -46.769 4.158 63.148 1.00 95.44 179 VAL A C 1
ATOM 1437 O O . VAL A 1 179 ? -47.384 4.187 64.211 1.00 95.44 179 VAL A O 1
ATOM 1440 N N . ASP A 1 180 ? -47.377 4.167 61.962 1.00 93.56 180 ASP A N 1
ATOM 1441 C CA . ASP A 1 180 ? -48.834 4.244 61.803 1.00 93.56 180 ASP A CA 1
ATOM 1442 C C . ASP A 1 180 ? -49.536 3.083 62.513 1.00 93.56 180 ASP A C 1
ATOM 1444 O O . ASP A 1 180 ? -50.517 3.275 63.231 1.00 93.56 180 ASP A O 1
ATOM 1448 N N . HIS A 1 181 ? -49.005 1.865 62.375 1.00 94.06 181 HIS A N 1
ATOM 1449 C CA . HIS A 1 181 ? -49.537 0.698 63.072 1.00 94.06 181 HIS A CA 1
ATOM 1450 C C . HIS A 1 181 ? -49.466 0.847 64.600 1.00 94.06 181 HIS A C 1
ATOM 1452 O O . HIS A 1 181 ? -50.442 0.548 65.288 1.00 94.06 181 HIS A O 1
ATOM 1458 N N . GLN A 1 182 ? -48.340 1.336 65.131 1.00 93.50 182 GLN A N 1
ATOM 1459 C CA . GLN A 1 182 ? -48.193 1.646 66.558 1.00 93.50 182 GLN A CA 1
ATOM 1460 C C . GLN A 1 182 ? -49.217 2.691 67.018 1.00 93.50 182 GLN A C 1
ATOM 1462 O O . GLN A 1 182 ? -49.881 2.470 68.026 1.00 93.50 182 GLN A O 1
ATOM 1467 N N . LEU A 1 183 ? -49.410 3.766 66.250 1.00 93.12 183 LEU A N 1
ATOM 1468 C CA . LEU A 1 183 ? -50.412 4.803 66.520 1.00 93.12 183 LEU A CA 1
ATOM 1469 C C . LEU A 1 183 ? -51.841 4.248 66.570 1.00 93.12 183 LEU A C 1
ATOM 1471 O O . LEU A 1 183 ? -52.624 4.608 67.446 1.00 93.12 183 LEU A O 1
ATOM 1475 N N . VAL A 1 184 ? -52.195 3.349 65.652 1.00 92.25 184 VAL A N 1
ATOM 1476 C CA . VAL A 1 184 ? -53.509 2.689 65.670 1.00 92.25 184 VAL A CA 1
ATOM 1477 C C . VAL A 1 184 ? -53.673 1.836 66.928 1.00 92.25 184 VAL A C 1
ATOM 1479 O O . VAL A 1 184 ? -54.724 1.888 67.563 1.00 92.25 184 VAL A O 1
ATOM 1482 N N . LEU A 1 185 ? -52.644 1.079 67.324 1.00 90.88 185 LEU A N 1
ATOM 1483 C CA . LEU A 1 185 ? -52.678 0.281 68.553 1.00 90.88 185 LEU A CA 1
ATOM 1484 C C . LEU A 1 185 ? -52.843 1.158 69.799 1.00 90.88 185 LEU A C 1
ATOM 1486 O O . LEU A 1 185 ? -53.661 0.833 70.657 1.00 90.88 185 LEU A O 1
ATOM 1490 N N . THR A 1 186 ? -52.106 2.270 69.894 1.00 91.94 186 THR A N 1
ATOM 1491 C CA . THR A 1 186 ? -52.233 3.202 71.023 1.00 91.94 186 THR A CA 1
ATOM 1492 C C . THR A 1 186 ? -53.611 3.851 71.059 1.00 91.94 186 THR A C 1
ATOM 1494 O O . THR A 1 186 ? -54.235 3.860 72.115 1.00 91.94 186 THR A O 1
ATOM 1497 N N . ASN A 1 187 ? -54.132 4.303 69.914 1.00 90.38 187 ASN A N 1
ATOM 1498 C CA . ASN A 1 187 ? -55.467 4.898 69.831 1.00 90.38 187 ASN A CA 1
ATOM 1499 C C . ASN A 1 187 ? -56.565 3.899 70.222 1.00 90.38 187 ASN A 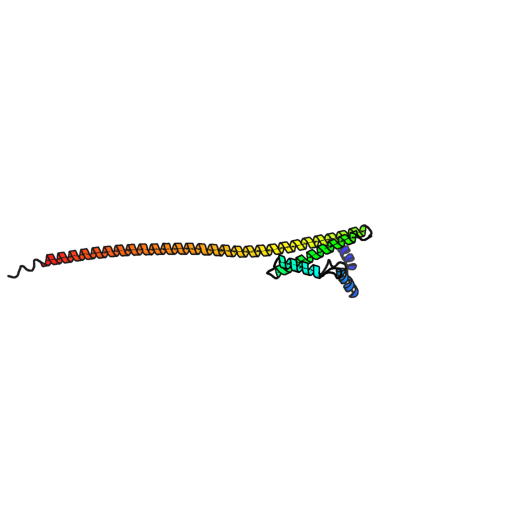C 1
ATOM 1501 O O . ASN A 1 187 ? -57.492 4.262 70.939 1.00 90.38 187 ASN A O 1
ATOM 1505 N N . ASN A 1 188 ? -56.459 2.637 69.793 1.00 87.94 188 ASN A N 1
ATOM 1506 C CA . ASN A 1 188 ? -57.407 1.592 70.187 1.00 87.94 188 ASN A CA 1
ATOM 1507 C C . ASN A 1 188 ? -57.359 1.326 71.700 1.00 87.94 188 ASN A C 1
ATOM 1509 O O . ASN A 1 188 ? -58.406 1.221 72.329 1.00 87.94 188 ASN A O 1
ATOM 1513 N N . LEU A 1 189 ? -56.163 1.285 72.300 1.00 86.56 189 LEU A N 1
ATOM 1514 C CA . LEU A 1 189 ? -56.001 1.136 73.752 1.00 86.56 189 LEU A CA 1
ATOM 1515 C C . LEU A 1 189 ? -56.594 2.318 74.531 1.00 86.56 189 LEU A C 1
ATOM 1517 O O . LEU A 1 189 ? -57.190 2.124 75.590 1.00 86.56 189 LEU A O 1
ATOM 1521 N N . GLU A 1 190 ? -56.423 3.544 74.033 1.00 87.19 190 GLU A N 1
ATOM 1522 C CA . GLU A 1 190 ? -57.050 4.735 74.612 1.00 87.19 190 GLU A CA 1
ATOM 1523 C C . GLU A 1 190 ? -58.575 4.671 74.493 1.00 87.19 190 GLU A C 1
ATOM 1525 O O . GLU A 1 190 ? -59.275 4.916 75.476 1.00 87.19 190 GLU A O 1
ATOM 1530 N N . LEU A 1 191 ? -59.099 4.258 73.336 1.00 85.06 191 LEU A N 1
ATOM 1531 C CA . LEU A 1 191 ? -60.531 4.058 73.132 1.00 85.06 191 LEU A CA 1
ATOM 1532 C C . LEU A 1 191 ? -61.093 3.015 74.113 1.00 85.06 191 LEU A C 1
ATOM 1534 O O . LEU A 1 191 ? -62.079 3.293 74.793 1.00 85.06 191 LEU A O 1
ATOM 1538 N N . ASP A 1 192 ? -60.433 1.865 74.258 1.00 84.31 192 ASP A N 1
ATOM 1539 C CA . ASP A 1 192 ? -60.827 0.809 75.197 1.00 84.31 192 ASP A CA 1
ATOM 1540 C C . ASP A 1 192 ? -60.825 1.307 76.651 1.00 84.31 192 ASP A C 1
ATOM 1542 O O . ASP A 1 192 ? -61.747 1.005 77.415 1.00 84.31 192 ASP A O 1
ATOM 1546 N N . ARG A 1 193 ? -59.835 2.128 77.036 1.00 82.44 193 ARG A N 1
ATOM 1547 C CA . ARG A 1 193 ? -59.804 2.786 78.355 1.00 82.44 193 ARG A CA 1
ATOM 1548 C C . ARG A 1 193 ? -60.982 3.733 78.547 1.00 82.44 193 ARG A C 1
ATOM 1550 O O . ARG A 1 193 ? -61.663 3.633 79.565 1.00 82.44 193 ARG A O 1
ATOM 1557 N N . THR A 1 194 ? -61.264 4.606 77.579 1.00 81.44 194 THR A N 1
ATOM 1558 C CA . THR A 1 194 ? -62.406 5.532 77.686 1.00 81.44 194 THR A CA 1
ATOM 1559 C C . THR A 1 194 ? -63.745 4.792 77.747 1.00 81.44 194 THR A C 1
ATOM 1561 O O . THR A 1 194 ? -64.612 5.152 78.542 1.00 81.44 194 THR A O 1
ATOM 1564 N N . LEU A 1 195 ? -63.915 3.705 76.986 1.00 81.19 195 LEU A N 1
ATOM 1565 C CA . LEU A 1 195 ? -65.102 2.849 77.054 1.00 81.19 195 LEU A CA 1
ATOM 1566 C C . LEU A 1 195 ? -65.241 2.168 78.424 1.00 81.19 195 LEU A C 1
ATOM 1568 O O . LEU A 1 195 ? -66.350 2.104 78.962 1.00 81.19 195 LEU A O 1
ATOM 1572 N N . ALA A 1 196 ? -64.136 1.703 79.014 1.00 75.81 196 ALA A N 1
ATOM 1573 C CA . ALA A 1 196 ? -64.123 1.123 80.356 1.00 75.81 196 ALA A CA 1
ATOM 1574 C C . ALA A 1 196 ? -64.475 2.155 81.446 1.00 75.81 196 ALA A C 1
ATOM 1576 O O . ALA A 1 196 ? -65.265 1.851 82.342 1.00 75.81 196 ALA A O 1
ATOM 1577 N N . GLU A 1 197 ? -63.962 3.384 81.349 1.00 79.06 197 GLU A N 1
ATOM 1578 C CA . GLU A 1 197 ? -64.312 4.491 82.252 1.00 79.06 197 GLU A CA 1
ATOM 1579 C C . GLU A 1 197 ? -65.792 4.886 82.131 1.00 79.06 197 GLU A C 1
ATOM 1581 O O . GLU A 1 197 ? -66.475 5.083 83.138 1.00 79.06 197 GLU A O 1
ATOM 1586 N N . ILE A 1 198 ? -66.333 4.943 80.909 1.00 76.12 198 ILE A N 1
ATOM 1587 C CA . ILE A 1 198 ? -67.764 5.185 80.669 1.00 76.12 198 ILE A CA 1
ATOM 1588 C C . ILE A 1 198 ? -68.615 4.053 81.264 1.00 76.12 198 ILE A C 1
ATOM 1590 O O . ILE A 1 198 ? -69.662 4.321 81.859 1.00 76.12 198 ILE A O 1
ATOM 1594 N N . ALA A 1 199 ? -68.182 2.794 81.141 1.00 72.12 199 ALA A N 1
ATOM 1595 C CA . ALA A 1 199 ? -68.872 1.646 81.728 1.00 72.12 199 ALA A CA 1
ATOM 1596 C C . ALA A 1 199 ? -68.876 1.693 83.268 1.00 72.12 199 ALA A C 1
ATOM 1598 O O . ALA A 1 199 ? -69.920 1.456 83.881 1.00 72.12 199 ALA A O 1
ATOM 1599 N N . GLN A 1 200 ? -67.756 2.070 83.895 1.00 69.62 200 GLN A N 1
ATOM 1600 C CA . GLN A 1 200 ? -67.666 2.273 85.347 1.00 69.62 200 GLN A CA 1
ATOM 1601 C C . GLN A 1 200 ? -68.544 3.441 85.825 1.00 69.62 200 GLN A C 1
ATOM 1603 O O . GLN A 1 200 ? -69.259 3.305 86.816 1.00 69.62 200 GLN A O 1
ATOM 1608 N N . ASN A 1 201 ? -68.584 4.550 85.082 1.00 64.19 201 ASN A N 1
ATOM 1609 C CA . ASN A 1 201 ? -69.426 5.711 85.395 1.00 64.19 201 ASN A CA 1
ATOM 1610 C C . ASN A 1 201 ? -70.927 5.501 85.109 1.00 64.19 201 ASN A C 1
ATOM 1612 O O . ASN A 1 201 ? -71.754 6.270 85.598 1.00 64.19 201 ASN A O 1
ATOM 1616 N N . ARG A 1 202 ? -71.315 4.458 84.361 1.00 58.41 202 ARG A N 1
ATOM 1617 C CA . ARG A 1 202 ? -72.721 4.036 84.189 1.00 58.41 202 ARG A CA 1
ATOM 1618 C C . ARG A 1 202 ? -73.242 3.178 85.349 1.00 58.41 202 ARG A C 1
ATOM 1620 O O . ARG A 1 202 ? -74.454 3.123 85.552 1.00 58.41 202 ARG A O 1
ATOM 1627 N N . ALA A 1 203 ? -72.360 2.545 86.125 1.00 55.78 203 ALA A N 1
ATOM 1628 C CA . ALA A 1 203 ? -72.728 1.638 87.213 1.00 55.78 203 ALA A CA 1
ATOM 1629 C C . ALA A 1 203 ? -73.426 2.275 88.447 1.00 55.78 203 ALA A C 1
ATOM 1631 O O . ALA A 1 203 ? -74.195 1.557 89.086 1.00 55.78 203 ALA A O 1
ATOM 1632 N N . PRO A 1 204 ? -73.286 3.576 88.800 1.00 51.84 204 PRO A N 1
ATOM 1633 C CA . PRO A 1 204 ? -73.954 4.118 89.986 1.00 51.84 204 PRO A CA 1
ATOM 1634 C C . PRO A 1 204 ? -75.372 4.672 89.743 1.00 51.84 204 PRO A C 1
ATOM 1636 O O . PRO A 1 204 ? -76.010 5.104 90.700 1.00 51.84 204 PRO A O 1
ATOM 1639 N N . ASN A 1 205 ? -75.919 4.635 88.519 1.00 49.78 205 ASN A N 1
ATOM 1640 C CA . ASN A 1 205 ? -77.269 5.166 88.243 1.00 49.78 205 ASN A CA 1
ATOM 1641 C C . ASN A 1 205 ? -78.399 4.119 88.216 1.00 49.78 205 ASN A C 1
ATOM 1643 O O . ASN A 1 205 ? -79.546 4.482 87.975 1.00 49.78 205 ASN A O 1
ATOM 1647 N N . ALA A 1 206 ? -78.123 2.847 88.522 1.00 49.84 206 ALA A N 1
ATOM 1648 C CA . ALA A 1 206 ? -79.156 1.805 88.625 1.00 49.84 206 ALA A CA 1
ATOM 1649 C C . ALA A 1 206 ? -79.634 1.517 90.068 1.00 49.84 206 ALA A C 1
ATOM 1651 O O . ALA A 1 206 ? -80.434 0.609 90.266 1.00 49.84 206 ALA A O 1
ATOM 1652 N N . GLN A 1 207 ? -79.177 2.271 91.081 1.00 49.50 207 GLN A N 1
ATOM 1653 C CA . GLN A 1 207 ? -79.542 2.053 92.498 1.00 49.50 207 GLN A CA 1
ATOM 1654 C C . GLN A 1 207 ? -80.309 3.216 93.162 1.00 49.50 207 GLN A C 1
ATOM 1656 O O . GLN A 1 207 ? -80.392 3.286 94.384 1.00 49.50 207 GLN A O 1
ATOM 1661 N N . LYS A 1 208 ? -80.920 4.122 92.385 1.00 49.41 208 LYS A N 1
ATOM 1662 C CA . LYS A 1 208 ? -81.863 5.136 92.904 1.00 49.41 208 LYS A CA 1
ATOM 1663 C C . LYS A 1 208 ? -83.198 5.105 92.153 1.00 49.41 208 LYS A C 1
ATOM 1665 O O . LYS A 1 208 ? -83.547 6.061 91.472 1.00 49.41 208 LYS A O 1
ATOM 1670 N N . ALA A 1 209 ? -83.921 3.992 92.258 1.00 45.88 209 ALA A N 1
ATOM 1671 C CA . ALA A 1 209 ? -85.345 3.899 91.924 1.00 45.88 209 ALA A CA 1
ATOM 1672 C C . ALA A 1 209 ? -85.964 2.644 92.574 1.00 45.88 209 ALA A C 1
ATOM 1674 O O . ALA A 1 209 ? -86.201 1.657 91.884 1.00 45.88 209 ALA A O 1
ATOM 1675 N N . ALA A 1 210 ? -86.159 2.671 93.896 1.00 39.81 210 ALA A N 1
ATOM 1676 C CA . ALA A 1 210 ? -87.155 1.901 94.658 1.00 39.81 210 ALA A CA 1
ATOM 1677 C C . ALA A 1 210 ? -87.122 2.356 96.121 1.00 39.81 210 ALA A C 1
ATOM 1679 O O . ALA A 1 210 ? -85.998 2.451 96.665 1.00 39.81 210 ALA A O 1
#

Radius of gyration: 48.33 Å; Cα contacts (8 Å, |Δi|>4): 89; chains: 1; bounding box: 120×54×131 Å

Nearest PDB structures (foldseek):
  3g6b-assembly1_B  TM=4.451E-01  e=2.264E+00  Thermotoga maritima
  6ixg-assembly2_B  TM=3.143E-01  e=1.052E+00  Homo sapiens
  3g67-assembly1_B  TM=4.018E-01  e=2.401E+00  Thermotoga maritima

Secondary structure (DSSP, 8-state):
---HHHHHHHHHHHHH-----SHHHHHHHHHGGGTTS-SSS----TTS-HHHHHHHHHHHHHHH---SHHHHHHHHHHHHHHHHHHHHHHHHHHHHHS---HHHHHHHHHHHHHHHHHHHHHHHHHHHHHHHHHHHHHHHHHHHHHHHHHHHHHHHHHHHHHHHHHHHHHHHHHHHHHHHHHHHHHHHHHHHHHHHHHHHHHGGGSSS--